Protein AF-A0A2N2I4M2-F1 (afdb_monomer)

Structure (mmCIF, N/CA/C/O backbone):
data_AF-A0A2N2I4M2-F1
#
_entry.id   AF-A0A2N2I4M2-F1
#
loop_
_atom_site.group_PDB
_atom_site.id
_atom_site.type_symbol
_atom_site.label_atom_id
_atom_site.label_alt_id
_atom_site.label_comp_id
_atom_site.label_asym_id
_atom_site.label_entity_id
_atom_site.label_seq_id
_atom_site.pdbx_PDB_ins_code
_atom_site.Cartn_x
_atom_site.Cartn_y
_atom_site.Cartn_z
_atom_site.occupancy
_atom_site.B_iso_or_equiv
_atom_site.auth_seq_id
_atom_site.auth_comp_id
_atom_site.auth_asym_id
_atom_site.auth_atom_id
_atom_site.pdbx_PDB_model_num
ATOM 1 N N . MET A 1 1 ? -6.307 19.479 -21.549 1.00 38.22 1 MET A N 1
ATOM 2 C CA . MET A 1 1 ? -6.436 18.020 -21.742 1.00 38.22 1 MET A CA 1
ATOM 3 C C . MET A 1 1 ? -5.361 17.370 -20.883 1.00 38.22 1 MET A C 1
ATOM 5 O O . MET A 1 1 ? -4.186 17.571 -21.154 1.00 38.22 1 MET A O 1
ATOM 9 N N . THR A 1 2 ? -5.729 16.747 -19.765 1.00 44.19 2 THR A N 1
ATOM 10 C CA . THR A 1 2 ? -4.776 16.108 -18.845 1.00 44.19 2 THR A CA 1
ATOM 11 C C . THR A 1 2 ? -4.281 14.817 -19.489 1.00 44.19 2 THR A C 1
ATOM 13 O O . THR A 1 2 ? -5.087 13.945 -19.798 1.00 44.19 2 THR A O 1
ATOM 16 N N . ILE A 1 3 ? -2.975 14.713 -19.743 1.00 53.09 3 ILE A N 1
ATOM 17 C CA . ILE A 1 3 ? -2.363 13.472 -20.240 1.00 53.09 3 ILE A CA 1
ATOM 18 C C . ILE A 1 3 ? -2.595 12.383 -19.176 1.00 53.09 3 ILE A C 1
ATOM 20 O O . ILE A 1 3 ? -2.303 12.644 -18.003 1.00 53.09 3 ILE A O 1
ATOM 24 N N . PRO A 1 4 ? -3.148 11.211 -19.542 1.00 72.44 4 PRO A N 1
ATOM 25 C CA . PRO A 1 4 ? -3.414 10.141 -18.590 1.00 72.44 4 PRO A CA 1
ATOM 26 C C . PRO A 1 4 ? -2.104 9.611 -18.000 1.00 72.44 4 PRO A C 1
ATOM 28 O O . PRO A 1 4 ? -1.091 9.521 -18.691 1.00 72.44 4 PRO A O 1
ATOM 31 N N . ILE A 1 5 ? -2.133 9.269 -16.713 1.00 82.69 5 ILE A N 1
ATOM 32 C CA . ILE A 1 5 ? -0.988 8.660 -16.034 1.00 82.69 5 ILE A CA 1
ATOM 33 C C . ILE A 1 5 ? -0.814 7.233 -16.554 1.00 82.69 5 ILE A C 1
ATOM 35 O O . ILE A 1 5 ? -1.786 6.482 -16.642 1.00 82.69 5 ILE A O 1
ATOM 39 N N . VAL A 1 6 ? 0.422 6.859 -16.871 1.00 86.44 6 VAL A N 1
ATOM 40 C CA . VAL A 1 6 ? 0.792 5.527 -17.349 1.00 86.44 6 VAL A CA 1
ATOM 41 C C . VAL A 1 6 ? 1.401 4.730 -16.199 1.00 86.44 6 VAL A C 1
ATOM 43 O O . VAL A 1 6 ? 2.396 5.137 -15.600 1.00 86.44 6 VAL A O 1
ATOM 46 N N . TYR A 1 7 ? 0.817 3.579 -15.883 1.00 90.50 7 TYR A N 1
ATOM 47 C CA . TYR A 1 7 ? 1.389 2.667 -14.895 1.00 90.50 7 TYR A CA 1
ATOM 48 C C . TYR A 1 7 ? 2.637 1.997 -15.468 1.00 90.50 7 TYR A C 1
ATOM 50 O O . TYR A 1 7 ? 2.630 1.554 -16.618 1.00 90.50 7 TYR A O 1
ATOM 58 N N . VAL A 1 8 ? 3.708 1.933 -14.679 1.00 92.31 8 VAL A N 1
ATOM 59 C CA . VAL A 1 8 ? 4.956 1.296 -15.109 1.00 92.31 8 VAL A CA 1
ATOM 60 C C . VAL A 1 8 ? 4.750 -0.222 -15.145 1.00 92.31 8 VAL A C 1
ATOM 62 O O . VAL A 1 8 ? 4.419 -0.809 -14.114 1.00 92.31 8 VAL A O 1
ATOM 65 N N . PRO A 1 9 ? 4.918 -0.885 -16.302 1.00 92.31 9 PRO A N 1
ATOM 66 C CA . PRO A 1 9 ? 4.720 -2.323 -16.397 1.00 92.31 9 PRO A CA 1
ATOM 67 C C . PRO A 1 9 ? 5.955 -3.069 -15.869 1.00 92.31 9 PRO A C 1
ATOM 69 O O . PRO A 1 9 ? 7.089 -2.646 -16.099 1.00 92.31 9 PRO A O 1
ATOM 72 N N . ALA A 1 10 ? 5.746 -4.221 -15.222 1.00 94.25 10 ALA A N 1
ATOM 73 C CA . ALA A 1 10 ? 6.823 -5.085 -14.724 1.00 94.25 10 ALA A CA 1
ATOM 74 C C . ALA A 1 10 ? 7.970 -5.335 -15.733 1.00 94.25 10 ALA A C 1
ATOM 76 O O . ALA A 1 10 ? 9.118 -5.123 -15.348 1.00 94.25 10 ALA A O 1
ATOM 77 N N . PRO A 1 11 ? 7.728 -5.687 -17.016 1.00 94.25 11 PRO A N 1
ATOM 78 C CA . PRO A 1 11 ? 8.807 -5.983 -17.965 1.00 94.25 11 PRO A CA 1
ATOM 79 C C . PRO A 1 11 ? 9.632 -4.757 -18.379 1.00 94.25 11 PRO A C 1
ATOM 81 O O . PRO A 1 11 ? 10.741 -4.921 -18.878 1.00 94.25 11 PRO A O 1
ATOM 84 N N . ALA A 1 12 ? 9.136 -3.530 -18.165 1.00 94.25 12 ALA A N 1
ATOM 85 C CA . ALA A 1 12 ? 9.942 -2.329 -18.397 1.00 94.25 12 ALA A CA 1
ATOM 86 C C . ALA A 1 12 ? 11.048 -2.168 -17.343 1.00 94.25 12 ALA A C 1
ATOM 88 O O . ALA A 1 12 ? 12.064 -1.535 -17.619 1.00 94.25 12 ALA A O 1
ATOM 89 N N . VAL A 1 13 ? 10.862 -2.745 -16.152 1.00 96.56 13 VAL A N 1
ATOM 90 C CA . VAL A 1 13 ? 11.804 -2.640 -15.029 1.00 96.56 13 VAL A CA 1
ATOM 91 C C . VAL A 1 13 ? 12.569 -3.943 -14.818 1.00 96.56 13 VAL A C 1
ATOM 93 O O . VAL A 1 13 ? 13.780 -3.910 -14.619 1.00 96.56 13 VAL A O 1
ATOM 96 N N . PHE A 1 14 ? 11.892 -5.083 -14.940 1.00 96.56 14 PHE A N 1
ATOM 97 C CA . PHE A 1 14 ? 12.420 -6.429 -14.726 1.00 96.56 14 PHE A CA 1
ATOM 98 C C . PHE A 1 14 ? 12.176 -7.297 -15.978 1.00 96.56 14 PHE A C 1
ATOM 100 O O . PHE A 1 14 ? 11.222 -8.080 -16.015 1.00 96.56 14 PHE A O 1
ATOM 107 N N . PRO A 1 15 ? 12.984 -7.140 -17.042 1.00 94.25 15 PRO A N 1
ATOM 108 C CA . PRO A 1 15 ? 12.823 -7.872 -18.298 1.00 94.25 15 PRO A CA 1
ATOM 109 C C . PRO A 1 15 ? 13.005 -9.388 -18.144 1.00 94.25 15 PRO A C 1
ATOM 111 O O . PRO A 1 15 ? 12.552 -10.147 -18.993 1.00 94.25 15 PRO A O 1
ATOM 114 N N . GLU A 1 16 ? 13.651 -9.838 -17.069 1.00 93.56 16 GLU A N 1
ATOM 115 C CA . GLU A 1 16 ? 13.810 -11.250 -16.732 1.00 93.56 16 GLU A CA 1
ATOM 116 C C . GLU A 1 16 ? 12.534 -11.903 -16.174 1.00 93.56 16 GLU A C 1
ATOM 118 O O . GLU A 1 16 ? 12.455 -13.130 -16.102 1.00 93.56 16 GLU A O 1
ATOM 123 N N . LEU A 1 17 ? 11.529 -11.114 -15.769 1.00 91.75 17 LEU A N 1
ATOM 124 C CA . LEU A 1 17 ? 10.286 -11.659 -15.234 1.00 91.75 17 LEU A CA 1
ATOM 125 C C . LEU A 1 17 ? 9.415 -12.244 -16.341 1.00 91.75 17 LEU A C 1
ATOM 127 O O . LEU A 1 17 ? 8.955 -11.542 -17.247 1.00 91.75 17 LEU A O 1
ATOM 131 N N . THR A 1 18 ? 9.077 -13.521 -16.176 1.00 90.25 18 THR A N 1
ATOM 132 C CA . THR A 1 18 ? 8.007 -14.148 -16.953 1.00 90.25 18 THR A CA 1
ATOM 133 C C . THR A 1 18 ? 6.680 -13.473 -16.607 1.00 90.25 18 THR A C 1
ATOM 135 O O . THR A 1 18 ? 6.310 -13.355 -15.439 1.00 90.25 18 THR A O 1
ATOM 138 N N . GLN A 1 19 ? 5.979 -12.985 -17.629 1.00 84.31 19 GLN A N 1
ATOM 139 C CA . GLN A 1 19 ? 4.666 -12.369 -17.464 1.00 84.31 19 GLN A CA 1
ATOM 140 C C . GLN A 1 19 ? 3.591 -13.443 -17.309 1.00 84.31 19 GLN A C 1
ATOM 142 O O . GLN A 1 19 ? 3.653 -14.488 -17.953 1.00 84.31 19 GLN A O 1
ATOM 147 N N . GLY A 1 20 ? 2.576 -13.153 -16.499 1.00 88.12 20 GLY A N 1
ATOM 148 C CA . GLY A 1 20 ? 1.411 -14.015 -16.343 1.00 88.12 20 GLY A CA 1
ATOM 149 C C . GLY A 1 20 ? 0.991 -14.200 -14.893 1.00 88.12 20 GLY A C 1
ATOM 150 O O . GLY A 1 20 ? 1.751 -13.951 -13.954 1.00 88.12 20 GLY A O 1
ATOM 151 N N . PHE A 1 21 ? -0.251 -14.650 -14.729 1.00 91.75 21 PHE A N 1
ATOM 152 C CA . PHE A 1 21 ? -0.864 -14.844 -13.421 1.00 91.75 21 PHE A CA 1
ATOM 153 C C . PHE A 1 21 ? -0.167 -15.945 -12.606 1.00 91.75 21 PHE A C 1
ATOM 155 O O . PHE A 1 21 ? 0.083 -15.751 -11.421 1.00 91.75 21 PHE A O 1
ATOM 162 N N . ASP A 1 22 ? 0.254 -17.042 -13.240 1.00 94.44 22 ASP A N 1
ATOM 163 C CA . ASP A 1 22 ? 0.964 -18.127 -12.547 1.00 94.44 22 ASP A CA 1
ATOM 164 C C . ASP A 1 22 ? 2.319 -17.672 -11.993 1.00 94.44 22 ASP A C 1
ATOM 166 O O . ASP A 1 22 ? 2.655 -17.957 -10.842 1.00 94.44 22 ASP A O 1
ATOM 170 N N . SER A 1 23 ? 3.079 -16.905 -12.781 1.00 94.44 23 SER A N 1
ATOM 171 C CA . SER A 1 23 ? 4.343 -16.311 -12.339 1.00 94.44 23 SER A CA 1
ATOM 172 C C . SER A 1 23 ? 4.126 -15.319 -11.196 1.00 94.44 23 SER A C 1
ATOM 174 O O . SER A 1 23 ? 4.888 -15.329 -10.231 1.00 94.44 23 SER A O 1
ATOM 176 N N . PHE A 1 24 ? 3.053 -14.521 -11.252 1.00 96.06 24 PHE A N 1
ATOM 177 C CA . PHE A 1 24 ? 2.657 -13.644 -10.151 1.00 96.06 24 PHE A CA 1
ATOM 178 C C . PHE A 1 24 ? 2.338 -14.443 -8.880 1.00 96.06 24 PHE A C 1
ATOM 180 O O . PHE A 1 24 ? 2.903 -14.159 -7.826 1.00 96.06 24 PHE A O 1
ATOM 187 N N . CYS A 1 25 ? 1.503 -15.481 -8.964 1.00 96.56 25 CYS A N 1
ATOM 188 C CA . CYS A 1 25 ? 1.173 -16.327 -7.817 1.00 96.56 25 CYS A CA 1
ATOM 189 C C . CYS A 1 25 ? 2.406 -17.024 -7.234 1.00 96.56 25 CYS A C 1
ATOM 191 O O . CYS A 1 25 ? 2.541 -17.102 -6.014 1.00 96.56 25 CYS A O 1
ATOM 193 N N . SER A 1 26 ? 3.308 -17.525 -8.081 1.00 96.25 26 SER A N 1
ATOM 194 C CA . SER A 1 26 ? 4.566 -18.131 -7.633 1.00 96.25 26 SER A CA 1
ATOM 195 C C . SER A 1 26 ? 5.436 -17.128 -6.879 1.00 96.25 26 SER A C 1
ATOM 197 O O . SER A 1 26 ? 6.020 -17.477 -5.856 1.00 96.25 26 SER A O 1
ATOM 199 N N . LEU A 1 27 ? 5.511 -15.887 -7.361 1.00 96.06 27 LEU A N 1
ATOM 200 C CA . LEU A 1 27 ? 6.267 -14.831 -6.701 1.00 96.06 27 LEU A CA 1
ATOM 201 C C . LEU A 1 27 ? 5.639 -14.452 -5.354 1.00 96.06 27 LEU A C 1
ATOM 203 O O . LEU A 1 27 ? 6.356 -14.377 -4.362 1.00 96.06 27 LEU A O 1
ATOM 207 N N . VAL A 1 28 ? 4.313 -14.293 -5.289 1.00 96.38 28 VAL A N 1
ATOM 208 C CA . VAL A 1 28 ? 3.596 -13.983 -4.039 1.00 96.38 28 VAL A CA 1
ATOM 209 C C . VAL A 1 28 ? 3.811 -15.067 -2.981 1.00 96.38 28 VAL A C 1
ATOM 211 O O . VAL A 1 28 ? 4.080 -14.732 -1.835 1.00 96.38 28 VAL A O 1
ATOM 214 N N . ARG A 1 29 ? 3.767 -16.352 -3.357 1.00 95.75 29 ARG A N 1
ATOM 215 C CA . ARG A 1 29 ? 4.048 -17.470 -2.435 1.00 95.75 29 ARG A CA 1
ATOM 216 C C . ARG A 1 29 ? 5.474 -17.471 -1.883 1.00 95.75 29 ARG A C 1
ATOM 218 O O . ARG A 1 29 ? 5.718 -18.066 -0.846 1.00 95.75 29 ARG A O 1
ATOM 225 N N . SER A 1 30 ? 6.417 -16.841 -2.584 1.00 93.06 30 SER A N 1
ATOM 226 C CA . SER A 1 30 ? 7.818 -16.753 -2.150 1.00 93.06 30 SER A CA 1
ATOM 227 C C . SER A 1 30 ? 8.097 -15.608 -1.171 1.00 93.06 30 SER A C 1
ATOM 229 O O . SER A 1 30 ? 9.245 -15.427 -0.760 1.00 93.06 30 SER A O 1
ATOM 231 N N . LEU A 1 31 ? 7.083 -14.799 -0.858 1.00 93.12 31 LEU A N 1
ATOM 232 C CA . LEU A 1 31 ? 7.180 -13.657 0.041 1.00 93.12 31 LEU A CA 1
ATOM 233 C C . LEU A 1 31 ? 6.558 -13.997 1.399 1.00 93.12 31 LEU A C 1
ATOM 235 O O . LEU A 1 31 ? 5.566 -14.719 1.462 1.00 93.12 31 LEU A O 1
ATOM 239 N N . SER A 1 32 ? 7.100 -13.402 2.463 1.00 92.94 32 SER A N 1
ATOM 240 C CA . SER A 1 32 ? 6.456 -13.372 3.779 1.00 92.94 32 SER A CA 1
ATOM 241 C C . SER A 1 32 ? 5.134 -12.614 3.685 1.00 92.94 32 SER A C 1
ATOM 243 O O . SER A 1 32 ? 5.093 -11.482 3.183 1.00 92.94 32 SER A O 1
ATOM 245 N N . ARG A 1 33 ? 4.044 -13.218 4.171 1.00 92.62 33 ARG A N 1
ATOM 246 C CA . ARG A 1 33 ? 2.744 -12.542 4.223 1.00 92.62 33 ARG A CA 1
ATOM 247 C C . ARG A 1 33 ? 2.853 -11.287 5.083 1.00 92.62 33 ARG A C 1
ATOM 249 O O . ARG A 1 33 ? 2.527 -10.210 4.582 1.00 92.62 33 ARG A O 1
ATOM 256 N N . THR A 1 34 ? 3.355 -11.404 6.310 1.00 90.31 34 THR A N 1
ATOM 257 C CA . THR A 1 34 ? 3.549 -10.277 7.232 1.00 90.31 34 THR A CA 1
ATOM 258 C C . THR A 1 34 ? 4.246 -9.097 6.550 1.00 90.31 34 THR A C 1
ATOM 260 O O . THR A 1 34 ? 3.664 -8.012 6.455 1.00 90.31 34 THR A O 1
ATOM 263 N N . ASP A 1 35 ? 5.442 -9.303 5.991 1.00 90.25 35 ASP A N 1
ATOM 264 C CA . ASP A 1 35 ? 6.236 -8.211 5.409 1.00 90.25 35 ASP A CA 1
ATOM 265 C C . ASP A 1 35 ? 5.511 -7.526 4.241 1.00 90.25 35 ASP A C 1
ATOM 267 O O . ASP A 1 35 ? 5.474 -6.292 4.154 1.00 90.25 35 ASP A O 1
ATOM 271 N N . VAL A 1 36 ? 4.857 -8.308 3.374 1.00 93.56 36 VAL A N 1
ATOM 272 C CA . VAL A 1 36 ? 4.105 -7.764 2.236 1.00 93.56 36 VAL A CA 1
ATOM 273 C C . VAL A 1 36 ? 2.912 -6.936 2.690 1.00 93.56 36 VAL A C 1
ATOM 275 O O . VAL A 1 36 ? 2.696 -5.847 2.145 1.00 93.56 36 VAL A O 1
ATOM 278 N N . LEU A 1 37 ? 2.146 -7.406 3.679 1.00 92.31 37 LEU A N 1
ATOM 279 C CA . LEU A 1 37 ? 1.007 -6.651 4.203 1.00 92.31 37 LEU A CA 1
ATOM 280 C C . LEU A 1 37 ? 1.474 -5.334 4.834 1.00 92.31 37 LEU A C 1
ATOM 282 O O . LEU A 1 37 ? 0.878 -4.287 4.567 1.00 92.31 37 LEU A O 1
ATOM 286 N N . PHE A 1 38 ? 2.582 -5.356 5.583 1.00 89.75 38 PHE A N 1
ATOM 287 C CA . PHE A 1 38 ? 3.174 -4.154 6.171 1.00 89.75 38 PHE A CA 1
ATOM 288 C C . PHE A 1 38 ? 3.651 -3.150 5.118 1.00 89.75 38 PHE A C 1
ATOM 290 O O . PHE A 1 38 ? 3.349 -1.958 5.232 1.00 89.75 38 PHE A O 1
ATOM 297 N N . TRP A 1 39 ? 4.359 -3.590 4.073 1.00 92.25 39 TRP A N 1
ATOM 298 C CA . TRP A 1 39 ? 4.768 -2.696 2.985 1.00 92.25 39 TRP A CA 1
ATOM 299 C C . TRP A 1 39 ? 3.573 -2.131 2.223 1.00 92.25 39 TRP A C 1
ATOM 301 O O . TRP A 1 39 ? 3.521 -0.920 1.990 1.00 92.25 39 TRP A O 1
ATOM 311 N N . CYS A 1 40 ? 2.591 -2.970 1.881 1.00 93.94 40 CYS A N 1
ATOM 312 C CA . CYS A 1 40 ? 1.378 -2.525 1.199 1.00 93.94 40 CYS A CA 1
ATOM 313 C C . CYS A 1 40 ? 0.645 -1.460 2.016 1.00 93.94 40 CYS A C 1
ATOM 315 O O . CYS A 1 40 ? 0.327 -0.396 1.483 1.00 93.94 40 CYS A O 1
ATOM 317 N N . ALA A 1 41 ? 0.432 -1.707 3.312 1.00 89.81 41 ALA A N 1
ATOM 318 C CA . ALA A 1 41 ? -0.216 -0.761 4.212 1.00 89.81 41 ALA A CA 1
ATOM 319 C C . ALA A 1 41 ? 0.568 0.555 4.311 1.00 89.81 41 ALA A C 1
ATOM 321 O O . ALA A 1 41 ? -0.005 1.628 4.127 1.00 89.81 41 ALA A O 1
ATOM 322 N N . ARG A 1 42 ? 1.888 0.486 4.517 1.00 89.06 42 ARG A N 1
ATOM 323 C CA . ARG A 1 42 ? 2.760 1.660 4.668 1.00 89.06 42 ARG A CA 1
ATOM 324 C C . ARG A 1 42 ? 2.769 2.549 3.428 1.00 89.06 42 ARG A C 1
ATOM 326 O O . ARG A 1 42 ? 2.573 3.758 3.534 1.00 89.06 42 ARG A O 1
ATOM 333 N N . ILE A 1 43 ? 2.957 1.965 2.245 1.00 91.19 43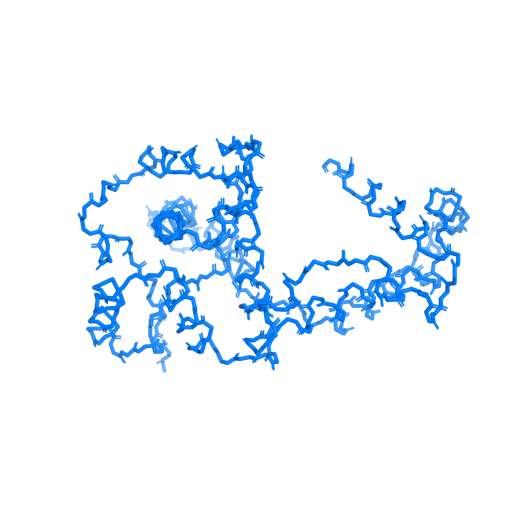 ILE A N 1
ATOM 334 C CA . ILE A 1 43 ? 2.939 2.732 0.992 1.00 91.19 43 ILE A CA 1
ATOM 335 C C . ILE A 1 43 ? 1.530 3.286 0.748 1.00 91.19 43 ILE A C 1
ATOM 337 O O . ILE A 1 43 ? 1.379 4.436 0.338 1.00 91.19 43 ILE A O 1
ATOM 341 N N . ASN A 1 44 ? 0.484 2.507 1.043 1.00 89.94 44 ASN A N 1
ATOM 342 C CA . ASN A 1 44 ? -0.895 2.956 0.890 1.00 89.94 44 ASN A CA 1
ATOM 343 C C . ASN A 1 44 ? -1.234 4.137 1.814 1.00 89.94 44 ASN A C 1
ATOM 345 O O . ASN A 1 44 ? -1.942 5.042 1.374 1.00 89.94 44 ASN A O 1
ATOM 349 N N . LEU A 1 45 ? -0.708 4.181 3.043 1.00 86.50 45 LEU A N 1
ATOM 350 C CA . LEU A 1 45 ? -0.844 5.333 3.942 1.00 86.50 45 LEU A CA 1
ATOM 351 C C . LEU A 1 45 ? -0.206 6.587 3.335 1.00 86.50 45 LEU A C 1
ATOM 353 O O . LEU A 1 45 ? -0.875 7.614 3.232 1.00 86.50 45 LEU A O 1
ATOM 357 N N . LEU A 1 46 ? 1.029 6.484 2.831 1.00 88.31 46 LEU A N 1
ATOM 358 C CA . LEU A 1 46 ? 1.713 7.601 2.168 1.00 88.31 46 LEU A CA 1
ATOM 359 C C . LEU A 1 46 ? 0.956 8.100 0.927 1.00 88.31 46 LEU A C 1
ATOM 361 O O . LEU A 1 46 ? 0.799 9.303 0.742 1.00 88.31 46 LEU A O 1
ATOM 365 N N . LEU A 1 47 ? 0.444 7.191 0.091 1.00 87.19 47 LEU A N 1
ATOM 366 C CA . LEU A 1 47 ? -0.339 7.542 -1.103 1.00 87.19 47 LEU A CA 1
ATOM 367 C C . LEU A 1 47 ? -1.717 8.133 -0.767 1.00 87.19 47 LEU A C 1
ATOM 369 O O . LEU A 1 47 ? -2.290 8.884 -1.563 1.00 87.19 47 LEU A O 1
ATOM 373 N N . SER A 1 48 ? -2.273 7.766 0.388 1.00 82.00 48 SER A N 1
ATOM 374 C CA . SER A 1 48 ? -3.594 8.214 0.830 1.00 82.00 48 SER A CA 1
ATOM 375 C C . SER A 1 48 ? -3.549 9.535 1.590 1.00 82.00 48 SER A C 1
ATOM 377 O O . SER A 1 48 ? -4.600 10.158 1.712 1.00 82.00 48 SER A O 1
ATOM 379 N N . ASN A 1 49 ? -2.380 9.956 2.085 1.00 78.88 49 ASN A N 1
ATOM 380 C CA . ASN A 1 49 ? -2.228 11.151 2.906 1.00 78.88 49 ASN A CA 1
ATOM 381 C C . ASN A 1 49 ? -2.127 12.420 2.035 1.00 78.88 49 ASN A C 1
ATOM 383 O O . ASN A 1 49 ? -1.081 12.662 1.428 1.00 78.88 49 ASN A O 1
ATOM 387 N N . PRO A 1 50 ? -3.172 13.271 1.984 1.00 70.00 50 PRO A N 1
ATOM 388 C CA . PRO A 1 50 ? -3.158 14.473 1.152 1.00 70.00 50 PRO A CA 1
ATOM 389 C C . PRO A 1 50 ? -2.198 15.557 1.668 1.00 70.00 50 PRO A C 1
ATOM 391 O O . PRO A 1 50 ? -1.913 16.503 0.939 1.00 70.00 50 PRO A O 1
ATOM 394 N N . ASN A 1 51 ? -1.710 15.431 2.908 1.00 70.31 51 ASN A N 1
ATOM 395 C CA . ASN A 1 51 ? -0.938 16.463 3.598 1.00 70.31 51 ASN A CA 1
ATOM 396 C C . ASN A 1 51 ? 0.558 16.128 3.730 1.00 70.31 51 ASN A C 1
ATOM 398 O O . ASN A 1 51 ? 1.323 16.985 4.160 1.00 70.31 51 ASN A O 1
ATOM 402 N N . ALA A 1 52 ? 0.985 14.901 3.404 1.00 67.56 52 ALA A N 1
ATOM 403 C CA . ALA A 1 52 ? 2.338 14.430 3.718 1.00 67.56 52 ALA A CA 1
ATOM 404 C C . ALA A 1 52 ? 3.391 14.730 2.648 1.00 67.56 52 ALA A C 1
ATOM 406 O O . ALA A 1 52 ? 4.545 14.975 2.987 1.00 67.56 52 ALA A O 1
ATOM 407 N N . ALA A 1 53 ? 3.038 14.609 1.369 1.00 78.94 53 ALA A N 1
ATOM 408 C CA . ALA A 1 53 ? 4.007 14.643 0.278 1.00 78.94 53 ALA A CA 1
ATOM 409 C C . ALA A 1 53 ? 3.309 14.756 -1.078 1.00 78.94 53 ALA A C 1
ATOM 411 O O . ALA A 1 53 ? 2.161 14.335 -1.240 1.00 78.94 53 ALA A O 1
ATOM 412 N N . THR A 1 54 ? 4.016 15.267 -2.091 1.00 86.44 54 THR A N 1
ATOM 413 C CA . THR A 1 54 ? 3.505 15.163 -3.460 1.00 86.44 54 THR A CA 1
ATOM 414 C C . THR A 1 54 ? 3.563 13.708 -3.923 1.00 86.44 54 THR A C 1
ATOM 416 O O . THR A 1 54 ? 4.395 12.920 -3.466 1.00 86.44 54 THR A O 1
ATOM 419 N N . ARG A 1 55 ? 2.719 13.336 -4.895 1.00 86.44 55 ARG A N 1
ATOM 420 C CA . ARG A 1 55 ? 2.763 11.991 -5.492 1.00 86.44 55 ARG A CA 1
ATOM 421 C C . ARG A 1 55 ? 4.178 11.628 -5.950 1.00 86.44 55 ARG A C 1
ATOM 423 O O . ARG A 1 55 ? 4.606 10.504 -5.727 1.00 86.44 55 ARG A O 1
ATOM 430 N N . ILE A 1 56 ? 4.889 12.567 -6.577 1.00 90.19 56 ILE A N 1
ATOM 431 C CA . ILE A 1 56 ? 6.247 12.350 -7.096 1.00 90.19 56 ILE A CA 1
ATOM 432 C C . ILE A 1 56 ? 7.211 11.995 -5.962 1.00 90.19 56 ILE A C 1
ATOM 434 O O . ILE A 1 56 ? 8.012 11.078 -6.124 1.00 90.19 56 ILE A O 1
ATOM 438 N N . ASP A 1 57 ? 7.108 12.660 -4.814 1.00 92.00 57 ASP A N 1
ATOM 439 C CA . ASP A 1 57 ? 7.984 12.393 -3.671 1.00 92.00 57 ASP A CA 1
ATOM 440 C C . ASP A 1 57 ? 7.738 10.996 -3.094 1.00 92.00 57 ASP A C 1
ATOM 442 O O . ASP A 1 57 ? 8.690 10.263 -2.832 1.00 92.00 57 ASP A O 1
ATOM 446 N N . VAL A 1 58 ? 6.472 10.571 -2.998 1.00 91.31 58 VAL A N 1
ATOM 447 C CA . VAL A 1 58 ? 6.127 9.205 -2.568 1.00 91.31 58 VAL A CA 1
ATOM 448 C C . VAL A 1 58 ? 6.653 8.159 -3.556 1.00 91.31 58 VAL A C 1
ATOM 450 O O . VAL A 1 58 ? 7.200 7.141 -3.134 1.00 91.31 58 VAL A O 1
ATOM 453 N N . GLN A 1 59 ? 6.542 8.406 -4.869 1.00 94.00 59 GLN A N 1
ATOM 454 C CA . GLN A 1 59 ? 7.105 7.499 -5.879 1.00 94.00 59 GLN A CA 1
ATOM 455 C C . GLN A 1 59 ? 8.631 7.406 -5.762 1.00 94.00 59 GLN A C 1
ATOM 457 O O . GLN A 1 59 ? 9.173 6.305 -5.801 1.00 94.00 59 GLN A O 1
ATOM 462 N N . ARG A 1 60 ? 9.328 8.536 -5.581 1.00 94.25 60 ARG A N 1
ATOM 463 C CA . ARG A 1 60 ? 10.788 8.570 -5.396 1.00 94.25 60 ARG A CA 1
ATOM 464 C C . ARG A 1 60 ? 11.226 7.829 -4.141 1.00 94.25 60 ARG A C 1
ATOM 466 O O . ARG A 1 60 ? 12.178 7.058 -4.205 1.00 94.25 60 ARG A O 1
ATOM 473 N N . TRP A 1 61 ? 10.519 8.028 -3.030 1.00 94.00 61 TRP A N 1
ATOM 474 C CA . TRP A 1 61 ? 10.774 7.288 -1.797 1.00 94.00 61 TRP A CA 1
ATOM 475 C C . TRP A 1 61 ? 10.610 5.781 -2.015 1.00 94.00 61 TRP A C 1
ATOM 477 O O . TRP A 1 61 ? 11.502 5.013 -1.667 1.00 94.00 61 TRP A O 1
ATOM 487 N N . GLY A 1 62 ? 9.523 5.356 -2.668 1.00 94.31 62 GLY A N 1
ATOM 488 C CA . GLY A 1 62 ? 9.301 3.947 -2.990 1.00 94.31 62 GLY A CA 1
ATOM 489 C C . GLY A 1 62 ? 10.395 3.371 -3.895 1.00 94.31 62 GLY A C 1
ATOM 490 O O . GLY A 1 62 ? 10.890 2.277 -3.638 1.00 94.31 62 GLY A O 1
ATOM 491 N N . LEU A 1 63 ? 10.819 4.114 -4.921 1.00 96.06 63 LEU A N 1
ATOM 492 C CA . LEU A 1 63 ? 11.927 3.711 -5.791 1.00 96.06 63 LEU A CA 1
ATOM 493 C C . LEU A 1 63 ? 13.216 3.493 -4.995 1.00 96.06 63 LEU A C 1
ATOM 495 O O . LEU A 1 63 ? 13.802 2.419 -5.069 1.00 96.06 63 LEU A O 1
ATOM 499 N N . ALA A 1 64 ? 13.605 4.468 -4.173 1.00 94.88 64 ALA A N 1
ATOM 500 C CA . ALA A 1 64 ? 14.805 4.378 -3.345 1.00 94.88 64 ALA A CA 1
ATOM 501 C C . ALA A 1 64 ? 14.738 3.251 -2.299 1.00 94.88 64 ALA A C 1
ATOM 503 O O . ALA A 1 64 ? 15.771 2.706 -1.917 1.00 94.88 64 ALA A O 1
ATOM 504 N N . LYS A 1 65 ? 13.536 2.909 -1.816 1.00 93.69 65 LYS A N 1
ATOM 505 C CA . LYS A 1 65 ? 13.343 1.878 -0.790 1.00 93.69 65 LYS A CA 1
ATOM 506 C C . LYS A 1 65 ? 13.358 0.461 -1.367 1.00 93.69 65 LYS A C 1
ATOM 508 O O . LYS A 1 65 ? 13.862 -0.435 -0.697 1.00 93.69 65 LYS A O 1
ATOM 513 N N . PHE A 1 66 ? 12.798 0.247 -2.562 1.00 96.31 66 PHE A N 1
ATOM 514 C CA . PHE A 1 66 ? 12.510 -1.103 -3.071 1.00 96.31 66 PHE A CA 1
ATOM 515 C C . PHE A 1 66 ? 13.281 -1.525 -4.324 1.00 96.31 66 PHE A C 1
ATOM 517 O O . PHE A 1 66 ? 13.272 -2.710 -4.653 1.00 96.31 66 PHE A O 1
ATOM 524 N N . PHE A 1 67 ? 13.926 -0.593 -5.023 1.00 97.31 67 PHE A N 1
ATOM 525 C CA . PHE A 1 67 ? 14.580 -0.865 -6.301 1.00 97.31 67 PHE A CA 1
ATOM 526 C C . PHE A 1 67 ? 16.085 -0.617 -6.212 1.00 97.31 67 PHE A C 1
ATOM 528 O O . PHE A 1 67 ? 16.550 0.304 -5.538 1.00 97.31 67 PHE A O 1
ATOM 535 N N . GLY A 1 68 ? 16.853 -1.437 -6.925 1.00 96.31 68 GLY A N 1
ATOM 536 C CA . GLY A 1 68 ? 18.276 -1.222 -7.148 1.00 96.31 68 GLY A CA 1
ATOM 537 C C . GLY A 1 68 ? 18.542 -0.125 -8.180 1.00 96.31 68 GLY A C 1
ATOM 538 O O . GLY A 1 68 ? 17.652 0.317 -8.908 1.00 96.31 68 GLY A O 1
ATOM 539 N N . TYR A 1 69 ? 19.806 0.290 -8.286 1.00 96.50 69 TYR A N 1
ATOM 540 C CA . TYR A 1 69 ? 20.228 1.369 -9.187 1.00 96.50 69 TYR A CA 1
ATOM 541 C C . TYR A 1 69 ? 19.786 1.149 -10.644 1.00 96.50 69 TYR A C 1
ATOM 543 O O . TYR A 1 69 ? 19.171 2.030 -11.245 1.00 96.50 69 TYR A O 1
ATOM 551 N N . ASP A 1 70 ? 20.031 -0.042 -11.195 1.00 97.19 70 ASP A N 1
ATOM 552 C CA . ASP A 1 70 ? 19.693 -0.359 -12.588 1.00 97.19 70 ASP A CA 1
ATOM 553 C C . ASP A 1 70 ? 18.183 -0.322 -12.851 1.00 97.19 70 ASP A C 1
ATOM 555 O O . ASP A 1 70 ? 17.731 0.070 -13.928 1.00 97.19 70 ASP A O 1
ATOM 559 N N . GLU A 1 71 ? 17.387 -0.714 -11.862 1.00 97.94 71 GLU A N 1
ATOM 560 C CA . GLU A 1 71 ? 15.931 -0.728 -11.955 1.00 97.94 71 GLU A CA 1
ATOM 561 C C . GLU A 1 71 ? 15.364 0.690 -11.885 1.00 97.94 71 GLU A C 1
ATOM 563 O O . GLU A 1 71 ? 14.494 1.041 -12.683 1.00 97.94 71 GLU A O 1
ATOM 568 N N . ILE A 1 72 ? 15.919 1.537 -11.012 1.00 97.81 72 ILE A N 1
ATOM 569 C CA . ILE A 1 72 ? 15.596 2.968 -10.961 1.00 97.81 72 ILE A CA 1
ATOM 570 C C . ILE A 1 72 ? 15.903 3.622 -12.315 1.00 97.81 72 ILE A C 1
ATOM 572 O O . ILE A 1 72 ? 15.047 4.312 -12.865 1.00 97.81 72 ILE A O 1
ATOM 576 N N . GLN A 1 73 ? 17.066 3.339 -12.911 1.00 98.06 73 GLN A N 1
ATOM 577 C CA . GLN A 1 73 ? 17.434 3.863 -14.233 1.00 98.06 73 GLN A CA 1
ATOM 578 C C . GLN A 1 73 ? 16.456 3.434 -15.341 1.00 98.06 73 GLN A C 1
ATOM 580 O O . GLN A 1 73 ? 16.135 4.217 -16.239 1.00 98.06 73 GLN A O 1
ATOM 585 N N . ARG A 1 74 ? 15.937 2.200 -15.287 1.00 98.19 74 ARG A N 1
ATOM 586 C CA . ARG A 1 74 ? 14.907 1.730 -16.230 1.00 98.19 74 ARG A CA 1
ATOM 587 C C . ARG A 1 74 ? 13.580 2.464 -16.042 1.00 98.19 74 ARG A C 1
ATOM 589 O O . ARG A 1 74 ? 12.967 2.856 -17.035 1.00 98.19 74 ARG A O 1
ATOM 596 N N . VAL A 1 75 ? 13.163 2.705 -14.798 1.00 97.12 75 VAL A N 1
ATOM 597 C CA . VAL A 1 75 ? 11.964 3.505 -14.497 1.00 97.12 75 VAL A CA 1
ATOM 598 C C . VAL A 1 75 ? 12.122 4.940 -15.001 1.00 97.12 75 VAL A C 1
ATOM 600 O O . VAL A 1 75 ? 11.203 5.471 -15.622 1.00 97.12 75 VAL A O 1
ATOM 603 N N . GLU A 1 76 ? 13.279 5.564 -14.781 1.00 96.38 76 GLU A N 1
ATOM 604 C CA . GLU A 1 76 ? 13.561 6.925 -15.249 1.00 96.38 76 GLU A CA 1
ATOM 605 C C . GLU A 1 76 ? 13.519 7.025 -16.774 1.00 96.38 76 GLU A C 1
ATOM 607 O O . GLU A 1 76 ? 12.891 7.940 -17.312 1.00 96.38 76 GLU A O 1
ATOM 612 N N . ARG A 1 77 ? 14.109 6.056 -17.483 1.00 97.31 77 ARG A N 1
ATOM 613 C CA . ARG A 1 77 ? 14.027 5.976 -18.947 1.00 97.31 77 ARG A CA 1
ATOM 614 C C . ARG A 1 77 ? 12.582 5.839 -19.422 1.00 97.31 77 ARG A C 1
ATOM 616 O O . ARG A 1 77 ? 12.146 6.606 -20.277 1.00 97.31 77 ARG A O 1
ATOM 623 N N . PHE A 1 78 ? 11.820 4.926 -18.819 1.00 95.75 78 PHE A N 1
ATOM 624 C CA . PHE A 1 78 ? 10.400 4.762 -19.129 1.00 95.75 78 PHE A CA 1
ATOM 625 C C . PHE A 1 78 ? 9.618 6.063 -18.884 1.00 95.75 78 PHE A C 1
ATOM 627 O O . PHE A 1 78 ? 8.775 6.445 -19.692 1.00 95.75 78 PHE A O 1
ATOM 634 N N . ALA A 1 79 ? 9.916 6.793 -17.806 1.00 94.38 79 ALA A N 1
ATOM 635 C CA . ALA A 1 79 ? 9.296 8.084 -17.520 1.00 94.38 79 ALA A CA 1
ATOM 636 C C . ALA A 1 79 ? 9.623 9.141 -18.585 1.00 94.38 79 ALA A C 1
ATOM 638 O O . ALA A 1 79 ? 8.725 9.855 -19.034 1.00 94.38 79 ALA A O 1
ATOM 639 N N . GLN A 1 80 ? 10.884 9.230 -19.019 1.00 95.00 80 GLN A N 1
ATOM 640 C CA . GLN A 1 80 ? 11.322 10.161 -20.065 1.00 95.00 80 GLN A CA 1
ATOM 641 C C . GLN A 1 80 ? 10.585 9.908 -21.386 1.00 95.00 80 GLN A C 1
ATOM 643 O O . GLN A 1 80 ? 10.045 10.842 -21.978 1.00 95.00 80 GLN A O 1
ATOM 648 N N . GLU A 1 81 ? 10.465 8.645 -21.796 1.00 94.06 81 GLU A N 1
ATOM 649 C CA . GLU A 1 81 ? 9.730 8.236 -23.003 1.00 94.06 81 GLU A CA 1
ATOM 650 C C . GLU A 1 81 ? 8.226 8.568 -22.941 1.00 94.06 81 GLU A C 1
ATOM 652 O O . GLU A 1 81 ? 7.565 8.687 -23.974 1.00 94.06 81 GLU A O 1
ATOM 657 N N . ARG A 1 82 ? 7.666 8.738 -21.735 1.00 91.56 82 ARG A N 1
ATOM 658 C CA . ARG A 1 82 ? 6.248 9.063 -21.494 1.00 91.56 82 ARG A CA 1
ATOM 659 C C . ARG A 1 82 ? 5.998 10.530 -21.136 1.00 91.56 82 ARG A C 1
ATOM 661 O O . ARG A 1 82 ? 4.870 10.886 -20.800 1.00 91.56 82 ARG A O 1
ATOM 668 N N . GLY A 1 83 ? 7.011 11.387 -21.260 1.00 89.88 83 GLY A N 1
ATOM 669 C CA . GLY A 1 83 ? 6.877 12.833 -21.073 1.00 89.88 83 GLY A CA 1
ATOM 670 C C . GLY A 1 83 ? 7.111 13.327 -19.644 1.00 89.88 83 GLY A C 1
ATOM 671 O O . GLY A 1 83 ? 6.731 14.455 -19.343 1.00 89.88 83 GLY A O 1
ATOM 672 N N . GLY A 1 84 ? 7.735 12.517 -18.784 1.00 91.19 84 GLY A N 1
ATOM 673 C CA . GLY A 1 84 ? 8.216 12.928 -17.465 1.00 91.19 84 GLY A CA 1
ATOM 674 C C . GLY A 1 84 ? 7.721 12.068 -16.301 1.00 91.19 84 GLY A C 1
ATOM 675 O O . GLY A 1 84 ? 6.796 11.264 -16.416 1.00 91.19 84 GLY A O 1
ATOM 676 N N . ALA A 1 85 ? 8.340 12.267 -15.134 1.00 88.69 85 ALA A N 1
ATOM 677 C CA . ALA A 1 85 ? 8.012 11.547 -13.900 1.00 88.69 85 ALA A CA 1
ATOM 678 C C . ALA A 1 85 ? 6.580 11.817 -13.398 1.00 88.69 85 ALA A C 1
ATOM 680 O O . ALA A 1 85 ? 5.985 10.982 -12.723 1.00 88.69 85 ALA A O 1
ATOM 681 N N . ASP A 1 86 ? 5.989 12.961 -13.747 1.00 87.69 86 ASP A N 1
ATOM 682 C CA . ASP A 1 86 ? 4.601 13.292 -13.425 1.00 87.69 86 ASP A CA 1
ATOM 683 C C . ASP A 1 86 ? 3.586 12.530 -14.297 1.00 87.69 86 ASP A C 1
ATOM 685 O O . ASP A 1 86 ? 2.391 12.543 -13.994 1.00 87.69 86 ASP A O 1
ATOM 689 N N . LYS A 1 87 ? 4.036 11.859 -15.365 1.00 87.75 87 LYS A N 1
ATOM 690 C CA . LYS A 1 87 ? 3.188 11.070 -16.271 1.00 87.75 87 LYS A CA 1
ATOM 691 C C . LYS A 1 87 ? 3.193 9.581 -15.980 1.00 87.75 87 LYS A C 1
ATOM 693 O O . LYS A 1 87 ? 2.392 8.866 -16.575 1.00 87.75 87 LYS A O 1
ATOM 698 N N . VAL A 1 88 ? 4.038 9.113 -15.065 1.00 90.31 88 VAL A N 1
ATOM 699 C CA . VAL A 1 88 ? 4.141 7.690 -14.730 1.00 90.31 88 VAL A CA 1
ATOM 700 C C . VAL A 1 88 ? 3.811 7.405 -13.271 1.00 90.31 88 VAL A C 1
ATOM 702 O O . VAL A 1 88 ? 3.881 8.285 -12.413 1.00 90.31 88 VAL A O 1
ATOM 705 N N . MET A 1 89 ? 3.421 6.164 -12.991 1.00 91.50 89 MET A N 1
ATOM 706 C CA . MET A 1 89 ? 3.105 5.694 -11.645 1.00 91.50 89 MET A CA 1
ATOM 707 C C . MET A 1 89 ? 3.642 4.277 -11.440 1.00 91.50 89 MET A C 1
ATOM 709 O O . MET A 1 89 ? 3.281 3.359 -12.173 1.00 91.50 89 MET A O 1
ATOM 713 N N . VAL A 1 90 ? 4.523 4.124 -10.452 1.00 94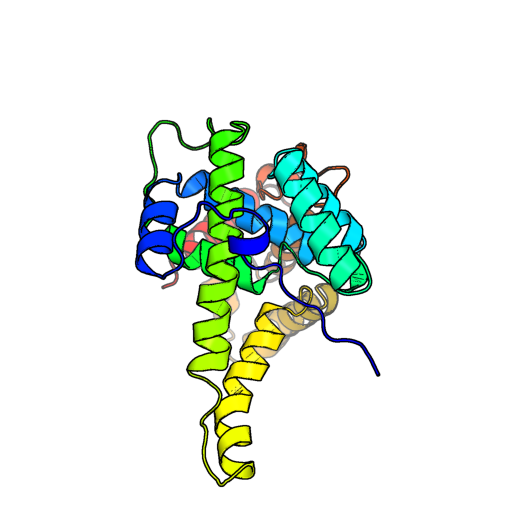.69 90 VAL A N 1
ATOM 714 C CA . VAL A 1 90 ? 5.168 2.859 -10.068 1.00 94.69 90 VAL A CA 1
ATOM 715 C C . VAL A 1 90 ? 4.324 2.159 -9.007 1.00 94.69 90 VAL A C 1
ATOM 7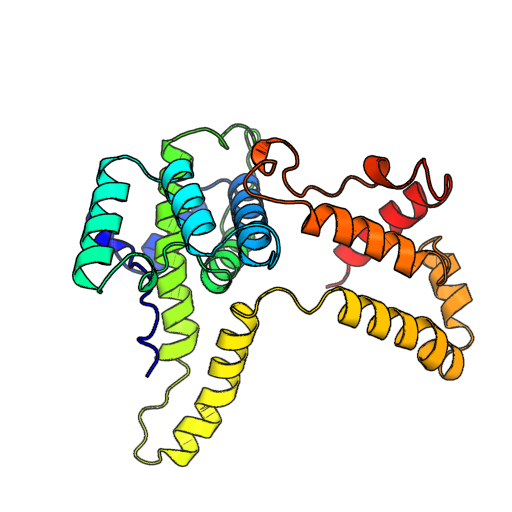17 O O . VAL A 1 90 ? 3.966 0.996 -9.172 1.00 94.69 90 VAL A O 1
ATOM 720 N N . PHE A 1 91 ? 3.964 2.904 -7.958 1.00 94.62 91 PHE A N 1
ATOM 721 C CA . PHE A 1 91 ? 3.096 2.470 -6.870 1.00 94.62 91 PHE A CA 1
ATOM 722 C C . PHE A 1 91 ? 1.751 3.185 -6.920 1.00 94.62 91 PHE A C 1
ATOM 724 O O . PHE A 1 91 ? 1.691 4.416 -6.949 1.00 94.62 91 PHE A O 1
ATOM 731 N N . SER A 1 92 ? 0.667 2.417 -6.859 1.00 91.44 92 SER A N 1
ATOM 732 C CA . SER A 1 92 ? -0.697 2.935 -6.733 1.00 91.44 92 SER A CA 1
ATOM 733 C C . SER A 1 92 ? -1.485 2.184 -5.667 1.00 91.44 92 SER A C 1
ATOM 735 O O . SER A 1 92 ? -1.199 1.025 -5.377 1.00 91.44 92 SER A O 1
ATOM 737 N N . ARG A 1 93 ? -2.513 2.825 -5.102 1.00 90.31 93 ARG A N 1
ATOM 738 C CA . ARG A 1 93 ? -3.362 2.213 -4.067 1.00 90.31 93 ARG A CA 1
ATOM 739 C C . ARG A 1 93 ? -4.029 0.934 -4.570 1.00 90.31 93 ARG A C 1
ATOM 741 O O . ARG A 1 93 ? -3.949 -0.099 -3.921 1.00 90.31 93 ARG A O 1
ATOM 748 N N . ALA A 1 94 ? -4.610 0.989 -5.765 1.00 87.69 94 ALA A N 1
ATOM 749 C CA . ALA A 1 94 ? -5.262 -0.146 -6.406 1.00 87.69 94 ALA A CA 1
ATOM 750 C C . ALA A 1 94 ? -4.351 -1.379 -6.548 1.00 87.69 94 ALA A C 1
ATOM 752 O O . ALA A 1 94 ? -4.730 -2.486 -6.176 1.00 87.69 94 ALA A O 1
ATOM 753 N N . GLN A 1 95 ? -3.132 -1.171 -7.040 1.00 92.38 95 GLN A N 1
ATOM 754 C CA . GLN A 1 95 ? -2.108 -2.207 -7.174 1.00 92.38 95 GLN A CA 1
ATOM 755 C C . GLN A 1 95 ? -1.701 -2.799 -5.818 1.00 92.38 95 GLN A C 1
ATOM 757 O O . GLN A 1 95 ? -1.578 -4.014 -5.694 1.00 92.38 95 GLN A O 1
ATOM 762 N N . LEU A 1 96 ? -1.500 -1.955 -4.802 1.00 95.00 96 LEU A N 1
ATOM 763 C CA . LEU A 1 96 ? -1.111 -2.405 -3.464 1.00 95.00 96 LEU A CA 1
ATOM 764 C C . LEU A 1 96 ? -2.230 -3.200 -2.791 1.00 95.00 96 LEU A C 1
ATOM 766 O O . LEU A 1 96 ? -1.954 -4.213 -2.164 1.00 95.00 96 LEU A O 1
ATOM 770 N N . LEU A 1 97 ? -3.489 -2.784 -2.954 1.00 91.62 97 LEU A N 1
ATOM 771 C CA . LEU A 1 97 ? -4.649 -3.534 -2.465 1.00 91.62 97 LEU A CA 1
ATOM 772 C C . LEU A 1 97 ? -4.810 -4.873 -3.194 1.00 91.62 97 LEU A C 1
ATOM 774 O O . LEU A 1 97 ? -5.211 -5.861 -2.580 1.00 91.62 97 LEU A O 1
ATOM 778 N N . GLU A 1 98 ? -4.475 -4.926 -4.485 1.00 92.88 98 GLU A N 1
ATOM 779 C CA . GLU A 1 98 ? -4.466 -6.182 -5.230 1.00 92.88 98 GLU A CA 1
ATOM 780 C C . GLU A 1 98 ? -3.404 -7.139 -4.698 1.00 92.88 98 GLU A C 1
ATOM 782 O O . GLU A 1 98 ? -3.713 -8.295 -4.409 1.00 92.88 98 GLU A O 1
ATOM 787 N N . LEU A 1 99 ? -2.176 -6.652 -4.507 1.00 96.62 99 LEU A N 1
ATOM 788 C CA . LEU A 1 99 ? -1.107 -7.445 -3.911 1.00 96.62 99 LEU A CA 1
ATOM 789 C C . LEU A 1 99 ? -1.487 -7.903 -2.498 1.00 96.62 99 LEU A C 1
ATOM 791 O O . LEU A 1 99 ? -1.386 -9.089 -2.211 1.00 96.62 99 LEU A O 1
ATOM 795 N N . PHE A 1 100 ? -2.014 -7.002 -1.663 1.00 95.12 100 PHE A N 1
ATOM 796 C CA . PHE A 1 100 ? -2.493 -7.309 -0.313 1.00 95.12 100 PHE A CA 1
ATOM 797 C C . PHE A 1 100 ? -3.482 -8.480 -0.331 1.00 95.12 100 PHE A C 1
ATOM 799 O O . PHE A 1 100 ? -3.298 -9.465 0.382 1.00 95.12 100 PHE A O 1
ATOM 806 N N . ARG A 1 101 ? -4.502 -8.413 -1.200 1.00 93.00 101 ARG A N 1
ATOM 807 C CA . ARG A 1 101 ? -5.508 -9.472 -1.349 1.00 93.00 101 ARG A CA 1
ATOM 808 C C . ARG A 1 101 ? -4.869 -10.818 -1.687 1.00 93.00 101 ARG A C 1
ATOM 810 O O . ARG A 1 101 ? -5.225 -11.826 -1.082 1.00 93.00 101 ARG A O 1
ATOM 817 N N . TRP A 1 102 ? -3.969 -10.852 -2.665 1.00 95.81 102 TRP A N 1
ATOM 818 C CA . TRP A 1 102 ? -3.337 -12.101 -3.090 1.00 95.81 102 TRP A CA 1
ATOM 819 C C . TRP A 1 102 ? -2.351 -12.641 -2.057 1.00 95.81 102 TRP A C 1
ATOM 821 O O . TRP A 1 102 ? -2.287 -13.853 -1.877 1.00 95.81 102 TRP A O 1
ATOM 831 N N . SER A 1 103 ? -1.652 -11.776 -1.327 1.00 96.12 103 SER A N 1
ATOM 832 C CA . SER A 1 103 ? -0.777 -12.178 -0.224 1.00 96.12 103 SER A CA 1
ATOM 833 C C . SER A 1 103 ? -1.550 -12.809 0.927 1.00 96.12 103 SER A C 1
ATOM 835 O O . SER A 1 103 ? -1.128 -13.848 1.421 1.00 96.12 103 SER A O 1
ATOM 837 N N . CYS A 1 104 ? -2.721 -12.278 1.297 1.00 93.69 104 CYS A N 1
ATOM 838 C CA . CYS A 1 104 ? -3.585 -12.933 2.287 1.00 93.69 104 CYS A CA 1
ATOM 839 C C . CYS A 1 104 ? -4.020 -14.344 1.859 1.00 93.69 104 CYS A C 1
ATOM 841 O O . CYS A 1 104 ? -4.225 -15.203 2.710 1.00 93.69 104 CYS A O 1
ATOM 843 N N . LEU A 1 105 ? -4.182 -14.581 0.553 1.00 93.25 105 LEU A N 1
ATOM 844 C CA . LEU A 1 105 ? -4.651 -15.862 0.019 1.00 93.25 105 LEU A CA 1
ATOM 845 C C . LEU A 1 105 ? -3.530 -16.879 -0.224 1.00 93.25 105 LEU A C 1
ATOM 847 O O . LEU A 1 105 ? -3.792 -18.077 -0.175 1.00 93.25 105 LEU A O 1
ATOM 851 N N . LEU A 1 106 ? -2.326 -16.419 -0.573 1.00 95.44 106 LEU A N 1
ATOM 852 C CA . LEU A 1 106 ? -1.274 -17.272 -1.135 1.00 95.44 106 LEU A CA 1
ATOM 853 C C . LEU A 1 106 ? 0.039 -17.251 -0.357 1.00 95.44 106 LEU A C 1
ATOM 855 O O . LEU A 1 106 ? 0.729 -18.263 -0.360 1.00 95.44 106 LEU A O 1
ATOM 859 N N . ALA A 1 107 ? 0.419 -16.117 0.231 1.00 93.69 107 ALA A N 1
ATOM 860 C CA . ALA A 1 107 ? 1.640 -16.043 1.026 1.00 93.69 107 ALA A CA 1
ATOM 861 C C . ALA A 1 107 ? 1.393 -16.694 2.389 1.00 93.69 107 ALA A C 1
ATOM 863 O O . ALA A 1 107 ? 0.263 -16.668 2.881 1.00 93.69 107 ALA A O 1
ATOM 864 N N . GLU A 1 108 ? 2.432 -17.250 2.998 1.00 91.00 108 GLU A N 1
ATOM 865 C CA . GLU A 1 108 ? 2.386 -17.850 4.333 1.00 91.00 108 GLU A CA 1
ATOM 866 C C . GLU A 1 108 ? 3.219 -17.016 5.311 1.00 91.00 108 GLU A C 1
ATOM 868 O O . GLU A 1 108 ? 4.112 -16.267 4.899 1.00 91.00 108 GLU A O 1
ATOM 873 N N . ASP A 1 109 ? 2.870 -17.112 6.592 1.00 85.12 109 ASP A N 1
ATOM 874 C CA . ASP A 1 109 ? 3.666 -16.533 7.671 1.00 85.12 109 ASP A CA 1
ATOM 875 C C . ASP A 1 109 ? 4.776 -17.527 8.043 1.00 85.12 109 ASP A C 1
ATOM 877 O O . ASP A 1 109 ? 4.527 -18.734 8.100 1.00 85.12 109 ASP A O 1
ATOM 881 N N . ASN A 1 110 ? 5.988 -17.031 8.285 1.00 81.81 110 ASN A N 1
ATOM 882 C CA . ASN A 1 110 ? 7.146 -17.837 8.679 1.00 81.81 110 ASN A CA 1
ATOM 883 C C . ASN A 1 110 ? 7.694 -17.378 10.036 1.00 81.81 110 ASN A C 1
ATOM 885 O O . ASN A 1 110 ? 7.461 -16.249 10.467 1.00 81.81 110 ASN A O 1
ATOM 889 N N . ASP A 1 111 ? 8.468 -18.240 10.700 1.00 81.25 111 ASP A N 1
ATOM 890 C CA . ASP A 1 111 ? 9.067 -17.944 12.012 1.00 81.25 111 ASP A CA 1
ATOM 891 C C . ASP A 1 111 ? 10.012 -16.723 11.989 1.00 81.25 111 ASP A C 1
ATOM 893 O O . ASP A 1 111 ? 10.275 -16.119 13.029 1.00 81.25 111 ASP A O 1
ATOM 897 N N . ASP A 1 112 ? 10.531 -16.356 10.814 1.00 78.44 112 ASP A N 1
ATOM 898 C CA . ASP A 1 112 ? 11.424 -15.220 10.577 1.00 78.44 112 ASP A CA 1
ATOM 899 C C . ASP A 1 112 ? 10.719 -13.984 9.981 1.00 78.44 112 ASP A C 1
ATOM 901 O O . ASP A 1 112 ? 11.384 -13.011 9.602 1.00 78.44 112 ASP A O 1
ATOM 905 N N . ASP A 1 113 ? 9.386 -13.973 9.934 1.00 77.75 113 ASP A N 1
ATOM 906 C CA . ASP A 1 113 ? 8.595 -12.817 9.509 1.00 77.75 113 ASP A CA 1
ATOM 907 C C . ASP A 1 113 ? 8.976 -11.542 10.285 1.00 77.75 113 ASP A C 1
ATOM 909 O O . ASP A 1 113 ? 9.256 -11.556 11.487 1.00 77.75 113 ASP A O 1
ATOM 913 N N . GLY A 1 114 ? 9.015 -10.399 9.595 1.00 75.06 114 GLY A N 1
ATOM 914 C CA . GLY A 1 114 ? 9.450 -9.128 10.178 1.00 75.06 114 GLY A CA 1
ATOM 915 C C . GLY A 1 114 ? 10.969 -8.955 10.257 1.00 75.06 114 GLY A C 1
ATOM 916 O O . GLY A 1 114 ? 11.440 -7.830 10.441 1.00 75.06 114 GLY A O 1
ATOM 917 N N . THR A 1 115 ? 11.763 -10.016 10.068 1.00 80.31 115 THR A N 1
ATOM 918 C CA . THR A 1 115 ? 13.235 -9.914 10.046 1.00 80.31 115 THR A CA 1
ATOM 919 C C . THR A 1 115 ? 13.787 -9.625 8.650 1.00 80.31 115 THR A C 1
ATOM 921 O O . THR A 1 115 ? 14.888 -9.085 8.514 1.00 80.31 115 THR A O 1
ATOM 924 N N . THR A 1 116 ? 13.013 -9.912 7.598 1.00 78.69 116 THR A N 1
ATOM 925 C CA . THR A 1 116 ? 13.459 -9.764 6.203 1.00 78.69 116 THR A CA 1
ATOM 926 C C . THR A 1 116 ? 13.151 -8.391 5.598 1.00 78.69 116 THR A C 1
ATOM 928 O O . THR A 1 116 ? 13.536 -8.095 4.466 1.00 78.69 116 THR A O 1
ATOM 931 N N . PHE A 1 117 ? 12.552 -7.497 6.391 1.00 79.56 117 PHE A N 1
ATOM 932 C CA . PHE A 1 117 ? 12.052 -6.187 5.969 1.00 79.56 117 PHE A CA 1
ATOM 933 C C . PHE A 1 117 ? 13.117 -5.252 5.361 1.00 79.56 117 PHE A C 1
ATOM 935 O O . PHE A 1 117 ? 12.813 -4.373 4.546 1.00 79.56 117 PHE A O 1
ATOM 942 N N . GLU A 1 118 ? 14.378 -5.402 5.766 1.00 84.00 118 GLU A N 1
ATOM 943 C CA . GLU A 1 118 ? 15.511 -4.622 5.248 1.00 84.00 118 GLU A CA 1
ATOM 944 C C . GLU A 1 118 ? 16.320 -5.369 4.174 1.00 84.00 118 GLU A C 1
ATOM 946 O O . GLU A 1 118 ? 17.210 -4.778 3.564 1.00 84.00 118 GLU A O 1
ATOM 951 N N . ASN A 1 119 ? 16.004 -6.639 3.892 1.00 90.12 119 ASN A N 1
ATOM 952 C CA . ASN A 1 119 ? 16.737 -7.441 2.918 1.00 90.12 119 ASN A CA 1
ATOM 953 C C . ASN A 1 119 ? 16.505 -6.904 1.486 1.00 90.12 119 ASN A C 1
ATOM 955 O O . ASN A 1 119 ? 15.359 -6.893 1.019 1.00 90.12 119 ASN A O 1
ATOM 959 N N . PRO A 1 120 ? 17.566 -6.497 0.758 1.00 92.12 120 PRO A N 1
ATOM 960 C CA . PRO A 1 120 ? 17.438 -5.953 -0.593 1.00 92.12 120 PRO A CA 1
ATOM 961 C C . PRO A 1 120 ? 16.754 -6.900 -1.585 1.00 92.12 120 PRO A C 1
ATOM 963 O O . PRO A 1 120 ? 15.939 -6.452 -2.387 1.00 92.12 120 PRO A O 1
ATOM 966 N N . GLU A 1 121 ? 17.021 -8.206 -1.510 1.00 92.75 121 GLU A N 1
ATOM 967 C CA . GLU A 1 121 ? 16.416 -9.189 -2.418 1.00 92.75 121 GLU A CA 1
ATOM 968 C C . GLU A 1 121 ? 14.920 -9.366 -2.147 1.00 92.75 121 GLU A C 1
ATOM 970 O O . GLU A 1 121 ? 14.125 -9.492 -3.078 1.00 92.75 121 GLU A O 1
ATOM 975 N N . VAL A 1 122 ? 14.503 -9.324 -0.879 1.00 92.94 122 VAL A N 1
ATOM 976 C CA . VAL A 1 122 ? 13.078 -9.426 -0.529 1.00 92.94 122 VAL A CA 1
ATOM 977 C C . VAL A 1 122 ? 12.334 -8.164 -0.962 1.0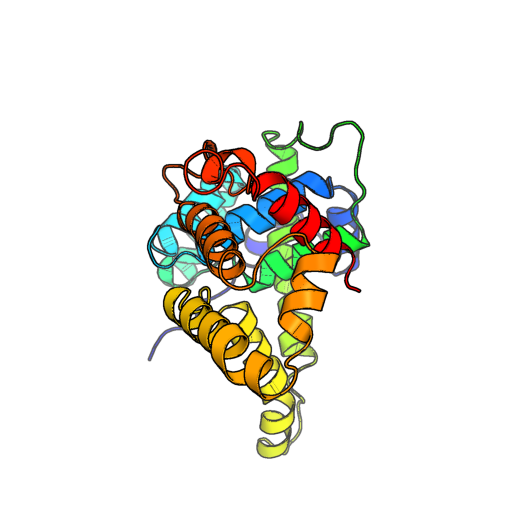0 92.94 122 VAL A C 1
ATOM 979 O O . VAL A 1 122 ? 11.272 -8.255 -1.576 1.00 92.94 122 VAL A O 1
ATOM 982 N N . ARG A 1 123 ? 12.928 -6.984 -0.754 1.00 94.75 123 ARG A N 1
ATOM 983 C CA . ARG A 1 123 ? 12.400 -5.701 -1.251 1.00 94.75 123 ARG A CA 1
ATOM 984 C C . ARG A 1 123 ? 12.248 -5.676 -2.764 1.00 94.75 123 ARG A C 1
ATOM 986 O O . ARG A 1 123 ? 11.217 -5.238 -3.275 1.00 94.75 123 ARG A O 1
ATOM 993 N N . ARG A 1 124 ? 13.250 -6.201 -3.465 1.00 96.19 124 ARG A N 1
ATOM 994 C CA . ARG A 1 124 ? 13.235 -6.358 -4.915 1.00 96.19 124 ARG A CA 1
ATOM 995 C C . ARG A 1 124 ? 12.098 -7.278 -5.357 1.00 96.19 124 ARG A C 1
ATOM 997 O O . ARG A 1 124 ? 11.321 -6.899 -6.228 1.00 96.19 124 A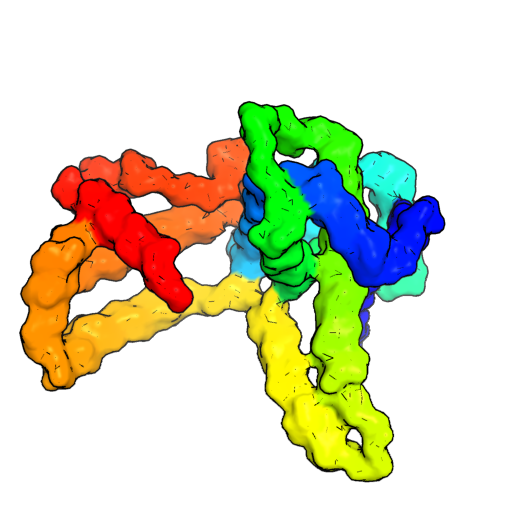RG A O 1
ATOM 1004 N N . ARG A 1 125 ? 11.923 -8.446 -4.727 1.00 95.75 125 ARG A N 1
ATOM 1005 C CA . ARG A 1 125 ? 10.794 -9.355 -5.017 1.00 95.75 125 ARG A CA 1
ATOM 1006 C C . ARG A 1 125 ? 9.436 -8.723 -4.716 1.00 95.75 125 ARG A C 1
ATOM 1008 O O . ARG A 1 125 ? 8.498 -8.908 -5.488 1.00 95.75 125 ARG A O 1
ATOM 1015 N N . PHE A 1 126 ? 9.328 -7.936 -3.646 1.00 96.81 126 PHE A N 1
ATOM 1016 C CA . PHE A 1 126 ? 8.129 -7.149 -3.370 1.00 96.81 126 PHE A CA 1
ATOM 1017 C C . PHE A 1 126 ? 7.844 -6.149 -4.500 1.00 96.81 126 PHE A C 1
ATOM 1019 O O . PHE A 1 126 ? 6.716 -6.089 -4.985 1.00 96.81 126 PHE A O 1
ATOM 1026 N N . ALA A 1 127 ? 8.853 -5.409 -4.976 1.00 97.25 127 ALA A N 1
ATOM 1027 C CA . ALA A 1 127 ? 8.701 -4.485 -6.101 1.00 97.25 127 ALA A CA 1
ATOM 1028 C C . ALA A 1 127 ? 8.230 -5.198 -7.377 1.00 97.25 127 ALA A C 1
ATOM 1030 O O . ALA A 1 127 ? 7.312 -4.728 -8.053 1.00 97.25 127 ALA A O 1
ATOM 1031 N N . GLN A 1 128 ? 8.815 -6.359 -7.679 1.00 97.62 128 GLN A N 1
ATOM 1032 C CA . GLN A 1 128 ? 8.398 -7.218 -8.787 1.00 97.62 128 GLN A CA 1
ATOM 1033 C C . GLN A 1 128 ? 6.921 -7.623 -8.649 1.00 97.62 128 GLN A C 1
ATOM 1035 O O . GLN A 1 128 ? 6.136 -7.424 -9.580 1.00 97.62 128 GLN A O 1
ATOM 1040 N N . ALA A 1 129 ? 6.520 -8.117 -7.473 1.00 97.38 129 ALA A N 1
ATOM 1041 C CA . ALA A 1 129 ? 5.150 -8.544 -7.198 1.00 97.38 129 ALA A CA 1
ATOM 1042 C C . ALA A 1 129 ? 4.161 -7.378 -7.287 1.00 97.38 129 ALA A C 1
ATOM 1044 O O . ALA A 1 129 ? 3.095 -7.524 -7.884 1.00 97.38 129 ALA A O 1
ATOM 1045 N N . ALA A 1 130 ? 4.528 -6.204 -6.769 1.00 96.88 130 ALA A N 1
ATOM 1046 C CA . ALA A 1 130 ? 3.724 -4.997 -6.877 1.00 96.88 130 ALA A CA 1
ATOM 1047 C C . ALA A 1 130 ? 3.515 -4.618 -8.348 1.00 96.88 130 ALA A C 1
ATOM 1049 O O . ALA A 1 130 ? 2.375 -4.446 -8.779 1.00 96.88 130 ALA A O 1
ATOM 1050 N N . LEU A 1 131 ? 4.571 -4.534 -9.165 1.00 95.88 131 LEU A N 1
ATOM 1051 C CA . LEU A 1 131 ? 4.424 -4.206 -10.590 1.00 95.88 131 LEU A CA 1
ATOM 1052 C C . LEU A 1 131 ? 3.568 -5.234 -11.347 1.00 95.88 131 LEU A C 1
ATOM 1054 O O . LEU A 1 131 ? 2.738 -4.838 -12.165 1.00 95.88 131 LEU A O 1
ATOM 1058 N N . MET A 1 132 ? 3.698 -6.529 -11.045 1.00 95.38 132 MET A N 1
ATOM 1059 C CA . MET A 1 132 ? 2.836 -7.568 -11.626 1.00 95.38 132 MET A CA 1
ATOM 1060 C C . MET A 1 132 ? 1.376 -7.440 -11.167 1.00 95.38 132 MET A C 1
ATOM 1062 O O . MET A 1 132 ? 0.466 -7.580 -11.986 1.00 95.38 132 MET A O 1
ATOM 1066 N N . ALA A 1 133 ? 1.135 -7.085 -9.901 1.00 94.44 133 ALA A N 1
ATOM 1067 C CA . ALA A 1 133 ? -0.207 -6.849 -9.368 1.00 94.44 133 ALA A CA 1
ATOM 1068 C C . ALA A 1 133 ? -0.934 -5.702 -10.091 1.00 94.44 133 ALA A C 1
ATOM 1070 O O . ALA A 1 133 ? -2.158 -5.721 -10.191 1.00 94.44 133 ALA A O 1
ATOM 1071 N N . SER A 1 134 ? -0.202 -4.734 -10.657 1.00 89.81 134 SER A N 1
ATOM 1072 C CA . SER A 1 134 ? -0.786 -3.681 -11.502 1.00 89.81 134 SER A CA 1
ATOM 1073 C C . SER A 1 134 ? -1.406 -4.259 -12.777 1.00 89.81 134 SER A C 1
ATOM 1075 O O . SER A 1 134 ? -2.509 -3.866 -13.160 1.00 89.81 134 SER A O 1
ATOM 1077 N N . GLY A 1 135 ? -0.730 -5.229 -13.403 1.00 86.25 135 GLY A N 1
ATOM 1078 C CA . GLY A 1 135 ? -1.250 -5.972 -14.554 1.00 86.25 135 GLY A CA 1
ATOM 1079 C C . GLY A 1 135 ? -2.479 -6.796 -14.178 1.00 86.25 135 GLY A C 1
ATOM 1080 O O . GLY A 1 135 ? -3.529 -6.627 -14.784 1.00 86.25 135 GLY A O 1
ATOM 1081 N N . VAL A 1 136 ? -2.391 -7.580 -13.097 1.00 88.38 136 VAL A N 1
ATOM 1082 C CA . VAL A 1 136 ? -3.512 -8.398 -12.590 1.00 88.38 136 VAL A CA 1
ATOM 1083 C C . VAL A 1 136 ? -4.740 -7.541 -12.259 1.00 88.38 136 VAL A C 1
ATOM 1085 O O . VAL A 1 136 ? -5.865 -7.876 -12.637 1.00 88.38 136 VAL A O 1
ATOM 1088 N N . TRP A 1 137 ? -4.538 -6.404 -11.586 1.00 86.56 137 TRP A N 1
ATOM 1089 C CA . TRP A 1 137 ? -5.608 -5.450 -11.308 1.00 86.56 137 TRP A CA 1
ATOM 1090 C C . TRP A 1 137 ? -6.187 -4.864 -12.600 1.00 86.56 137 TRP A C 1
ATOM 1092 O O . TRP A 1 137 ? -7.410 -4.818 -12.753 1.00 86.56 137 TRP A O 1
ATOM 1102 N N . SER A 1 138 ? -5.328 -4.452 -13.537 1.00 79.44 138 SER A N 1
ATOM 1103 C CA . SER A 1 138 ? -5.742 -3.865 -14.815 1.00 79.44 138 SER A CA 1
ATOM 1104 C C . SER A 1 138 ? -6.553 -4.846 -15.653 1.00 79.44 138 SER A C 1
ATOM 1106 O O . SER A 1 138 ? -7.596 -4.463 -16.174 1.00 79.44 138 SER A O 1
ATOM 1108 N N . ASP A 1 139 ? -6.153 -6.113 -15.730 1.00 81.50 139 ASP A N 1
ATOM 1109 C CA . ASP A 1 139 ? -6.897 -7.148 -16.451 1.00 81.50 139 ASP A CA 1
ATOM 1110 C C . ASP A 1 139 ? -8.274 -7.367 -15.814 1.00 81.50 139 ASP A C 1
ATOM 1112 O O . ASP A 1 139 ? -9.303 -7.377 -16.495 1.00 81.50 139 ASP A O 1
ATOM 1116 N N . ARG A 1 140 ? -8.336 -7.432 -14.479 1.00 77.19 140 ARG A N 1
ATOM 1117 C CA . ARG A 1 140 ? -9.612 -7.571 -13.768 1.00 77.19 140 ARG A CA 1
ATOM 1118 C C . ARG A 1 140 ? -10.548 -6.382 -14.001 1.00 77.19 140 ARG A C 1
ATOM 1120 O O . ARG A 1 140 ? -11.758 -6.578 -14.095 1.00 77.19 140 ARG A O 1
ATOM 1127 N N . VAL A 1 141 ? -10.012 -5.164 -14.046 1.00 69.38 141 VAL A N 1
ATOM 1128 C CA . VAL A 1 141 ? -10.794 -3.925 -14.170 1.00 69.38 141 VAL A CA 1
ATOM 1129 C C . VAL A 1 141 ? -11.166 -3.618 -15.623 1.00 69.38 141 VAL A C 1
ATOM 1131 O O . VAL A 1 141 ? -12.299 -3.232 -15.900 1.00 69.38 141 VAL A O 1
ATOM 1134 N N . TYR A 1 142 ? -10.240 -3.783 -16.562 1.00 66.31 142 TYR A N 1
ATOM 1135 C CA . TYR A 1 142 ? -10.410 -3.336 -17.943 1.00 66.31 142 TYR A CA 1
ATOM 1136 C C . TYR A 1 142 ? -10.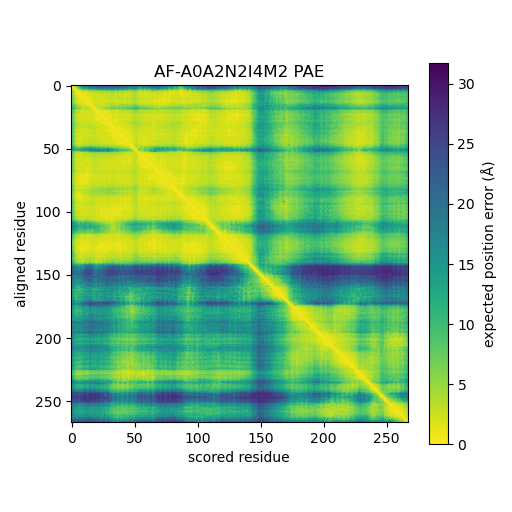722 -4.480 -18.911 1.00 66.31 142 TYR A C 1
ATOM 1138 O O . TYR A 1 142 ? -11.600 -4.301 -19.752 1.00 66.31 142 TYR A O 1
ATOM 1146 N N . ALA A 1 143 ? -10.093 -5.655 -18.780 1.00 62.59 143 ALA A N 1
ATOM 1147 C CA . ALA A 1 143 ? -10.328 -6.769 -19.709 1.00 62.59 143 ALA A CA 1
ATOM 1148 C C . ALA A 1 143 ? -11.694 -7.445 -19.485 1.00 62.59 143 ALA A C 1
ATOM 1150 O O . ALA A 1 143 ? -12.363 -7.806 -20.447 1.00 62.59 143 ALA A O 1
ATOM 1151 N N . ASN A 1 144 ? -12.161 -7.532 -18.234 1.00 53.25 144 ASN A N 1
ATOM 1152 C CA . ASN A 1 144 ? -13.504 -8.047 -17.912 1.00 53.25 144 ASN A CA 1
ATOM 1153 C C . ASN A 1 144 ? -14.598 -6.959 -17.888 1.00 53.25 144 ASN A C 1
ATOM 1155 O O . ASN A 1 144 ? -15.778 -7.274 -17.739 1.00 53.25 144 ASN A O 1
ATOM 1159 N N . GLY A 1 145 ? -14.217 -5.678 -17.960 1.00 48.16 145 GLY A N 1
ATOM 1160 C CA . GLY A 1 145 ? -15.113 -4.538 -17.733 1.00 48.16 145 GLY A CA 1
ATOM 1161 C C . GLY A 1 145 ? -15.565 -3.799 -18.991 1.00 48.16 145 GLY A C 1
ATOM 1162 O O . GLY A 1 145 ? -16.536 -3.051 -18.919 1.00 48.16 145 GLY A O 1
ATOM 1163 N N . LEU A 1 146 ? -14.893 -3.981 -20.129 1.00 52.72 146 LEU A N 1
ATOM 1164 C CA . LEU A 1 146 ? -15.233 -3.330 -21.394 1.00 52.72 146 LEU A CA 1
ATOM 1165 C C . LEU A 1 146 ? -15.729 -4.395 -22.378 1.00 52.72 146 LEU A C 1
ATOM 1167 O O . LEU A 1 146 ? -14.909 -5.021 -23.050 1.00 52.72 146 LEU A O 1
ATOM 1171 N N . PRO A 1 147 ? -17.049 -4.636 -22.473 1.00 53.19 147 PRO A N 1
ATOM 1172 C CA . PRO A 1 147 ? -17.563 -5.431 -23.573 1.00 53.19 147 PRO A CA 1
ATOM 1173 C C . PRO A 1 147 ? -17.190 -4.717 -24.875 1.00 53.19 147 PRO A C 1
ATOM 1175 O O . PRO A 1 147 ? -17.320 -3.500 -24.980 1.00 53.19 147 PRO A O 1
ATOM 1178 N N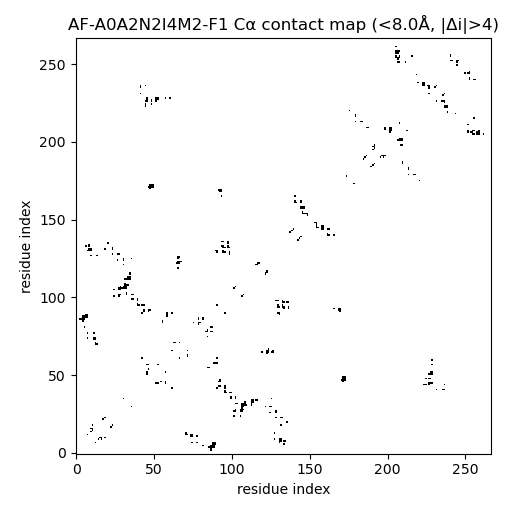 . ALA A 1 148 ? -16.689 -5.469 -25.849 1.00 54.94 148 ALA A N 1
ATOM 1179 C CA . ALA A 1 148 ? -16.580 -4.997 -27.219 1.00 54.94 148 ALA A CA 1
ATOM 1180 C C . ALA A 1 148 ? -17.898 -5.349 -27.914 1.00 54.94 148 ALA A C 1
ATOM 1182 O O . ALA A 1 148 ? -18.000 -6.402 -28.541 1.00 54.94 148 ALA A O 1
ATOM 1183 N N . SER A 1 149 ? -18.934 -4.528 -27.727 1.00 61.50 149 SER A N 1
ATOM 1184 C CA . SER A 1 149 ? -20.168 -4.653 -28.504 1.00 61.50 149 SER A CA 1
ATOM 1185 C C . SER A 1 149 ? -20.333 -3.455 -29.438 1.00 61.50 149 SER A C 1
ATOM 1187 O O . SER A 1 149 ? -19.721 -2.403 -29.257 1.00 61.50 149 SER A O 1
ATOM 1189 N N . ASP A 1 150 ? -21.164 -3.601 -30.469 1.00 63.34 150 ASP A N 1
ATOM 1190 C CA . ASP A 1 150 ? -21.486 -2.480 -31.360 1.00 63.34 150 ASP A CA 1
ATOM 1191 C C . ASP A 1 150 ? -22.344 -1.403 -30.654 1.00 63.34 150 ASP A C 1
ATOM 1193 O O . ASP A 1 150 ? -22.463 -0.275 -31.145 1.00 63.34 150 ASP A O 1
ATOM 1197 N N . ASP A 1 151 ? -22.907 -1.700 -29.472 1.00 70.31 151 ASP A N 1
ATOM 1198 C CA . ASP A 1 151 ? -23.679 -0.754 -28.664 1.00 70.31 151 ASP A CA 1
ATOM 1199 C C . ASP A 1 151 ? -22.820 -0.095 -27.574 1.00 70.31 151 ASP A C 1
ATOM 1201 O O . ASP A 1 151 ? -22.778 -0.489 -26.404 1.00 70.31 151 ASP A O 1
ATOM 1205 N N . ARG A 1 152 ? -22.239 1.048 -27.947 1.00 59.09 152 ARG A N 1
ATOM 1206 C CA . ARG A 1 152 ? -21.477 1.928 -27.046 1.00 59.09 152 ARG A CA 1
ATOM 1207 C C . ARG A 1 152 ? -22.255 2.363 -25.791 1.00 59.09 152 ARG A C 1
ATOM 1209 O O . ARG A 1 152 ? -21.640 2.767 -24.801 1.00 59.09 152 ARG A O 1
ATOM 1216 N N . GLY A 1 153 ? -23.590 2.366 -25.822 1.00 61.12 153 GLY A N 1
ATOM 1217 C CA . GLY A 1 153 ? -24.447 2.695 -24.681 1.00 61.12 153 GLY A CA 1
ATOM 1218 C C . GLY A 1 153 ? -24.579 1.541 -23.686 1.00 61.12 153 GLY A C 1
ATOM 1219 O O . GLY A 1 153 ? -24.563 1.771 -22.473 1.00 61.12 153 GLY A O 1
ATOM 1220 N N . ALA A 1 154 ? -24.671 0.304 -24.176 1.00 60.75 154 ALA A N 1
ATOM 1221 C CA . ALA A 1 154 ? -24.608 -0.902 -23.354 1.00 60.75 154 ALA A CA 1
ATOM 1222 C C . ALA A 1 154 ? -23.219 -1.078 -22.726 1.00 60.75 154 ALA A C 1
ATOM 1224 O O . ALA A 1 154 ? -23.129 -1.236 -21.507 1.00 60.75 154 ALA A O 1
ATOM 1225 N N . ASP A 1 155 ? -22.149 -0.906 -23.504 1.00 56.06 155 ASP A N 1
ATOM 1226 C CA . ASP A 1 155 ? -20.769 -1.048 -23.018 1.00 56.06 155 ASP A CA 1
ATOM 1227 C C . ASP A 1 155 ? -20.456 -0.059 -21.890 1.00 56.06 155 ASP A C 1
ATOM 1229 O O . ASP A 1 155 ? -19.870 -0.419 -20.870 1.00 56.06 155 ASP A O 1
ATOM 1233 N N . ARG A 1 156 ? -20.936 1.187 -22.007 1.00 57.81 156 ARG A N 1
ATOM 1234 C CA . ARG A 1 156 ? -20.802 2.200 -20.948 1.00 57.81 156 ARG A CA 1
ATOM 1235 C C . ARG A 1 156 ? -21.527 1.823 -19.660 1.00 57.81 156 ARG A C 1
ATOM 1237 O O . ARG A 1 156 ? -21.008 2.101 -18.579 1.00 57.81 156 ARG A O 1
ATOM 1244 N N . ARG A 1 157 ? -22.718 1.224 -19.746 1.00 62.56 157 ARG A N 1
ATOM 1245 C CA . ARG A 1 157 ? -23.483 0.800 -18.560 1.00 62.56 157 ARG A CA 1
ATOM 1246 C C . ARG A 1 157 ? -22.810 -0.373 -17.852 1.00 62.56 157 ARG A C 1
ATOM 1248 O O . ARG A 1 157 ? -22.756 -0.361 -16.625 1.00 62.56 157 ARG A O 1
ATOM 1255 N N . THR A 1 158 ? -22.238 -1.307 -18.606 1.00 61.06 158 THR A N 1
ATOM 1256 C CA . THR A 1 158 ? -21.514 -2.471 -18.074 1.00 61.06 158 THR A CA 1
ATOM 1257 C C . THR A 1 158 ? -20.148 -2.090 -17.496 1.00 61.06 158 THR A C 1
ATOM 1259 O O . THR A 1 158 ? -19.777 -2.578 -16.433 1.00 61.06 158 THR A O 1
ATOM 1262 N N . ALA A 1 159 ? -19.435 -1.149 -18.122 1.00 61.06 159 ALA A N 1
ATOM 1263 C CA . ALA A 1 159 ? -18.128 -0.684 -17.656 1.00 61.06 159 ALA A CA 1
ATOM 1264 C C . ALA A 1 159 ? -18.203 0.283 -16.466 1.00 61.06 159 ALA A C 1
ATOM 1266 O O . ALA A 1 159 ? -17.260 0.393 -15.681 1.00 61.06 159 ALA A O 1
ATOM 1267 N N . SER A 1 160 ? -19.315 1.010 -16.309 1.00 63.59 160 SER A N 1
ATOM 1268 C CA . SER A 1 160 ? -19.446 2.074 -15.306 1.00 63.59 160 SER A CA 1
ATOM 1269 C C . SER A 1 160 ? -19.235 1.617 -13.852 1.00 63.59 160 SER A C 1
ATOM 1271 O O . SER A 1 160 ? -18.562 2.343 -13.119 1.00 63.59 160 SER A O 1
ATOM 1273 N N . PRO A 1 161 ? -19.766 0.473 -13.374 1.00 63.41 161 PRO A N 1
ATOM 1274 C CA . PRO A 1 161 ? -19.462 -0.033 -12.034 1.00 63.41 161 PRO A CA 1
ATOM 1275 C C . PRO A 1 161 ? -17.971 -0.320 -11.838 1.00 63.41 161 PRO A C 1
ATOM 1277 O O . PRO A 1 161 ? -17.400 0.072 -10.822 1.00 63.41 161 PRO A O 1
ATOM 1280 N N . THR A 1 162 ? -17.324 -0.932 -12.830 1.00 64.19 162 THR A N 1
ATOM 1281 C CA . THR A 1 162 ? -15.907 -1.304 -12.772 1.00 64.19 162 THR A CA 1
ATOM 1282 C C . THR A 1 162 ? -14.997 -0.078 -12.799 1.00 64.19 162 THR A C 1
ATOM 1284 O O . THR A 1 162 ? -14.070 0.022 -11.999 1.00 64.19 162 THR A O 1
ATOM 1287 N N . ILE A 1 163 ? -15.328 0.923 -13.620 1.00 66.44 163 ILE A N 1
ATOM 1288 C CA . ILE A 1 163 ? -14.650 2.227 -13.638 1.00 66.44 163 ILE A CA 1
ATOM 1289 C C . ILE A 1 163 ? -14.875 2.973 -12.318 1.00 66.44 163 ILE A C 1
ATOM 1291 O O . ILE A 1 163 ? -13.934 3.535 -11.767 1.00 66.44 163 ILE A O 1
ATOM 1295 N N . ARG A 1 164 ? -16.096 2.966 -11.765 1.00 61.12 164 ARG A N 1
ATOM 1296 C CA . ARG A 1 164 ? -16.375 3.582 -10.455 1.00 61.12 164 ARG A CA 1
ATOM 1297 C C . ARG A 1 164 ? -15.580 2.919 -9.336 1.00 61.12 164 ARG A C 1
ATOM 1299 O O . ARG A 1 164 ? -15.070 3.629 -8.476 1.00 61.12 164 ARG A O 1
ATOM 1306 N N . ARG A 1 165 ? -15.432 1.594 -9.373 1.00 65.31 165 ARG A N 1
ATOM 1307 C CA . ARG A 1 165 ? -14.574 0.857 -8.442 1.00 65.31 165 ARG A CA 1
ATOM 1308 C C . ARG A 1 165 ? -13.106 1.229 -8.624 1.00 65.31 165 ARG A C 1
ATOM 1310 O O . ARG A 1 165 ? -12.465 1.564 -7.644 1.00 65.31 165 ARG A O 1
ATOM 1317 N N . ALA A 1 166 ? -12.609 1.299 -9.857 1.00 64.06 166 ALA A N 1
ATOM 1318 C CA . ALA A 1 166 ? -11.240 1.737 -10.132 1.00 64.06 166 ALA A CA 1
ATOM 1319 C C . ALA A 1 166 ? -10.964 3.170 -9.650 1.00 64.06 166 ALA A C 1
ATOM 1321 O O . ALA A 1 166 ? -9.883 3.458 -9.139 1.00 64.06 166 ALA A O 1
ATOM 1322 N N . VAL A 1 167 ? -11.945 4.068 -9.782 1.00 66.69 167 VAL A N 1
ATOM 1323 C CA . VAL A 1 167 ? -11.880 5.415 -9.206 1.00 66.69 167 VAL A CA 1
ATOM 1324 C C . VAL A 1 167 ? -11.851 5.329 -7.682 1.00 66.69 167 VAL A C 1
ATOM 1326 O O . VAL A 1 167 ? -10.961 5.914 -7.082 1.00 66.69 167 VAL A O 1
ATOM 1329 N N . ALA A 1 168 ? -12.751 4.571 -7.049 1.00 58.41 168 ALA A N 1
ATOM 1330 C CA . ALA A 1 168 ? -12.780 4.405 -5.593 1.00 58.41 168 ALA A CA 1
ATOM 1331 C C . ALA A 1 168 ? -11.471 3.825 -5.027 1.00 58.41 168 ALA A C 1
ATOM 1333 O O . ALA A 1 168 ? -10.937 4.350 -4.049 1.00 58.41 168 ALA A O 1
ATOM 1334 N N . ASP A 1 169 ? -10.906 2.817 -5.692 1.00 60.41 169 ASP A N 1
ATOM 1335 C CA . ASP A 1 169 ? -9.632 2.188 -5.334 1.00 60.41 169 ASP A CA 1
ATOM 1336 C C . ASP A 1 169 ? -8.459 3.189 -5.406 1.00 60.41 169 ASP A C 1
ATOM 1338 O O . ASP A 1 169 ? -7.455 3.024 -4.716 1.00 60.41 169 ASP A O 1
ATOM 1342 N N . ASN A 1 170 ? -8.580 4.265 -6.193 1.00 64.94 170 ASN A N 1
ATOM 1343 C CA . ASN A 1 170 ? -7.533 5.275 -6.389 1.00 64.94 170 ASN A CA 1
ATOM 1344 C C . ASN A 1 170 ? -7.844 6.654 -5.782 1.00 64.94 170 ASN A C 1
ATOM 1346 O O . ASN A 1 170 ? -6.966 7.517 -5.787 1.00 64.94 170 ASN A O 1
ATOM 1350 N N . LEU A 1 171 ? -9.048 6.887 -5.253 1.00 64.94 171 LEU A N 1
ATOM 1351 C CA . LEU A 1 171 ? -9.375 8.133 -4.559 1.00 64.94 171 LEU A CA 1
ATOM 1352 C C . LEU A 1 171 ? -8.480 8.273 -3.324 1.00 64.94 171 LEU A C 1
ATOM 1354 O O . LEU A 1 171 ? -8.357 7.334 -2.540 1.00 64.94 171 LEU A O 1
ATOM 1358 N N . HIS A 1 172 ? -7.880 9.450 -3.126 1.00 62.16 172 HIS A N 1
ATOM 1359 C CA . HIS A 1 172 ? -7.245 9.780 -1.848 1.00 62.16 172 HIS A CA 1
ATOM 1360 C C . HIS A 1 172 ? -8.229 9.507 -0.705 1.00 62.16 172 HIS A C 1
ATOM 1362 O O . HIS A 1 172 ? -9.445 9.592 -0.913 1.00 62.16 172 HIS A O 1
ATOM 1368 N N . GLY A 1 173 ? -7.703 9.130 0.467 1.00 58.78 173 GLY A N 1
ATOM 1369 C CA . GLY A 1 173 ? -8.530 8.801 1.627 1.00 58.78 173 GLY A CA 1
ATOM 1370 C C . GL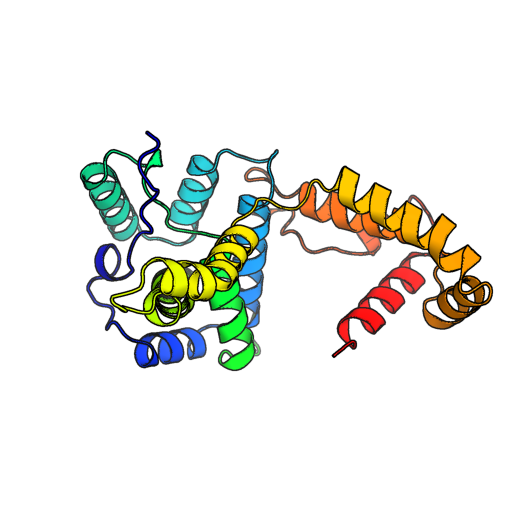Y A 1 173 ? -9.641 9.837 1.794 1.00 58.78 173 GLY A C 1
ATOM 1371 O O . GLY A 1 173 ? -9.390 11.031 1.618 1.00 58.78 173 GLY A O 1
ATOM 1372 N N . LEU A 1 174 ? -10.873 9.360 2.036 1.00 58.31 174 LEU A N 1
ATOM 1373 C CA . LEU A 1 174 ? -12.049 10.197 2.299 1.00 58.31 174 LEU A CA 1
ATOM 1374 C C . LEU A 1 174 ? -11.652 11.407 3.144 1.00 58.31 174 LEU A C 1
ATOM 1376 O O . LEU A 1 174 ? -10.844 11.244 4.047 1.00 58.31 174 LEU A O 1
ATOM 1380 N N . ASP A 1 175 ? -12.248 12.579 2.894 1.00 69.12 175 ASP A N 1
ATOM 1381 C CA . ASP A 1 175 ? -12.142 13.722 3.809 1.00 69.12 175 ASP A CA 1
ATOM 1382 C C . ASP A 1 175 ? -12.490 13.235 5.221 1.00 69.12 175 ASP A C 1
ATOM 1384 O O . ASP A 1 175 ? -13.649 12.987 5.563 1.00 69.12 175 ASP A O 1
ATOM 1388 N N . LEU A 1 176 ? -11.435 13.005 5.992 1.00 69.94 176 LEU A N 1
ATOM 1389 C CA . LEU A 1 176 ? -11.468 12.246 7.226 1.00 69.94 176 LEU A CA 1
ATOM 1390 C C . LEU A 1 176 ? -12.257 13.004 8.292 1.00 69.94 176 LEU A C 1
ATOM 1392 O O . LEU A 1 176 ? -12.999 12.403 9.067 1.00 69.94 176 LEU A O 1
ATOM 1396 N N . GLN A 1 177 ? -12.198 14.335 8.245 1.00 71.88 177 GLN A N 1
ATOM 1397 C CA . GLN A 1 177 ? -13.011 15.210 9.080 1.00 71.88 177 GLN A CA 1
ATOM 1398 C C . GLN A 1 177 ? -14.496 15.040 8.750 1.00 71.88 177 GLN A C 1
ATOM 1400 O O . GLN A 1 177 ? -15.318 14.877 9.653 1.00 71.88 177 GLN A O 1
ATOM 1405 N N . ARG A 1 178 ? -14.858 15.009 7.459 1.00 75.31 178 ARG A N 1
ATOM 1406 C CA . ARG A 1 178 ? -16.246 14.745 7.044 1.00 75.31 178 ARG A CA 1
ATOM 1407 C C . ARG A 1 178 ? -16.703 13.335 7.393 1.00 75.31 178 ARG A C 1
ATOM 1409 O O . ARG A 1 178 ? -17.864 13.173 7.764 1.00 75.31 178 ARG A O 1
ATOM 1416 N N . ALA A 1 179 ? -15.841 12.330 7.260 1.00 76.69 179 ALA A N 1
ATOM 1417 C CA . ALA A 1 179 ? -16.165 10.950 7.610 1.00 76.69 179 ALA A CA 1
ATOM 1418 C C . ALA A 1 179 ? -16.463 10.817 9.111 1.00 76.69 179 ALA A C 1
ATOM 1420 O O . ALA A 1 179 ? -17.518 10.295 9.467 1.00 76.69 179 ALA A O 1
ATOM 1421 N N . LEU A 1 180 ? -15.610 11.387 9.971 1.00 76.88 180 LEU A N 1
ATOM 1422 C CA . LEU A 1 180 ? -15.830 11.447 11.419 1.00 76.88 180 LEU A CA 1
ATOM 1423 C C . LEU A 1 180 ? -17.109 12.199 11.776 1.00 76.88 180 LEU A C 1
ATOM 1425 O O . LEU A 1 180 ? -17.945 11.670 12.499 1.00 76.88 180 LEU A O 1
ATOM 1429 N N . ALA A 1 181 ? -17.306 13.404 11.235 1.00 78.94 181 ALA A N 1
ATOM 1430 C CA . ALA A 1 181 ? -18.493 14.203 11.531 1.00 78.94 181 ALA A CA 1
ATOM 1431 C C . ALA A 1 181 ? -19.792 13.484 11.124 1.00 78.94 181 ALA A C 1
ATOM 1433 O O . ALA A 1 181 ? -20.781 13.512 11.860 1.00 78.94 181 ALA A O 1
ATOM 1434 N N . ARG A 1 182 ? -19.792 12.807 9.966 1.00 81.44 182 ARG A N 1
ATOM 1435 C CA . ARG A 1 182 ? -20.925 11.986 9.515 1.00 81.44 182 ARG A CA 1
ATOM 1436 C C . ARG A 1 182 ? -21.136 10.776 10.416 1.00 81.44 182 ARG A C 1
ATOM 1438 O O . ARG A 1 182 ? -22.269 10.550 10.825 1.00 81.44 182 ARG A O 1
ATOM 1445 N N . GLY A 1 183 ? -20.070 10.045 10.743 1.00 79.62 183 GLY A N 1
ATOM 1446 C CA . GLY A 1 183 ? -20.115 8.901 11.652 1.00 79.62 183 GLY A CA 1
ATOM 1447 C C . GLY A 1 183 ? -20.710 9.290 13.003 1.00 79.62 183 GLY A C 1
ATOM 1448 O O . GLY A 1 183 ? -21.726 8.729 13.405 1.00 79.62 183 GLY A O 1
ATOM 1449 N N . SER A 1 184 ? -20.171 10.330 13.642 1.00 80.12 184 SER A N 1
ATOM 1450 C CA . SER A 1 184 ? -20.691 10.853 14.909 1.00 80.12 184 SER A CA 1
ATOM 1451 C C . SER A 1 184 ? -22.162 11.253 14.811 1.00 80.12 184 SER A C 1
ATOM 1453 O O . SER A 1 184 ? -22.939 10.916 15.695 1.00 80.12 184 SER A O 1
ATOM 1455 N N . SER A 1 185 ? -22.592 11.907 13.724 1.00 81.19 185 SER A N 1
ATOM 1456 C CA . SER A 1 185 ? -24.009 12.256 13.547 1.00 81.19 185 SER A CA 1
ATOM 1457 C C . SER A 1 185 ? -24.919 11.033 13.383 1.00 81.19 185 SER A C 1
ATOM 1459 O O . SER A 1 185 ? -26.085 11.102 13.770 1.00 81.19 185 SER A O 1
ATOM 1461 N N . ILE A 1 186 ? -24.434 9.940 12.788 1.00 82.19 186 ILE A N 1
ATOM 1462 C CA . ILE A 1 186 ? -25.203 8.697 12.642 1.00 82.19 186 ILE A CA 1
ATOM 1463 C C . ILE A 1 186 ? -25.393 8.041 14.011 1.00 82.19 186 ILE A C 1
ATOM 1465 O O . ILE A 1 186 ? -26.531 7.769 14.392 1.00 82.19 186 ILE A O 1
ATOM 1469 N N . TYR A 1 187 ? -24.305 7.842 14.759 1.00 77.12 187 TYR A N 1
ATOM 1470 C CA . TYR A 1 187 ? -24.352 7.185 16.066 1.00 77.12 187 TYR A CA 1
ATOM 1471 C C . TYR A 1 187 ? -25.090 8.013 17.115 1.00 77.12 187 TYR A C 1
ATOM 1473 O O . TYR A 1 187 ? -25.878 7.467 17.882 1.00 77.12 187 TYR A O 1
ATOM 1481 N N . ASP A 1 188 ? -24.890 9.331 17.122 1.00 74.19 188 ASP A N 1
ATOM 1482 C CA . ASP A 1 188 ? -25.472 10.185 18.150 1.00 74.19 188 ASP A CA 1
ATOM 1483 C C . ASP A 1 188 ? -26.950 10.508 17.900 1.00 74.19 188 ASP A C 1
ATOM 1485 O O . ASP A 1 188 ? -27.743 10.537 18.838 1.00 74.19 188 ASP A O 1
ATOM 1489 N N . LYS A 1 189 ? -27.348 10.728 16.639 1.00 78.12 189 LYS A N 1
ATOM 1490 C CA . LYS A 1 189 ? -28.718 11.158 16.312 1.00 78.12 189 LYS A CA 1
ATOM 1491 C C . LYS A 1 189 ? -29.568 10.031 15.759 1.00 78.12 189 LYS A C 1
ATOM 1493 O O . LYS A 1 189 ? -30.647 9.772 16.275 1.00 78.12 189 LYS A O 1
ATOM 1498 N N . HIS A 1 190 ? -29.117 9.381 14.691 1.00 79.88 190 HIS A N 1
ATOM 1499 C CA . HIS A 1 190 ? -29.967 8.437 13.968 1.00 79.88 190 HIS A CA 1
ATOM 1500 C C . HIS A 1 190 ? -30.133 7.118 14.715 1.00 79.88 190 HIS A C 1
ATOM 1502 O O . HIS A 1 190 ? -31.258 6.655 14.871 1.00 79.88 190 HIS A O 1
ATOM 1508 N N . ILE A 1 191 ? -29.042 6.538 15.209 1.00 82.06 191 ILE A N 1
ATOM 1509 C CA . ILE A 1 191 ? -29.107 5.254 15.908 1.00 82.06 191 ILE A CA 1
ATOM 1510 C C . ILE A 1 191 ? -29.858 5.403 17.230 1.00 82.06 191 ILE A C 1
ATOM 1512 O O . ILE A 1 191 ? -30.795 4.649 17.457 1.00 82.06 191 ILE A O 1
ATOM 1516 N N . ARG A 1 192 ? -29.580 6.443 18.031 1.00 76.75 192 ARG A N 1
ATOM 1517 C CA . ARG A 1 192 ? -30.340 6.689 19.273 1.00 76.75 192 ARG A CA 1
ATOM 1518 C C . ARG A 1 192 ? -31.852 6.853 19.046 1.00 76.75 192 ARG A C 1
ATOM 1520 O O . ARG A 1 192 ? -32.633 6.489 19.918 1.00 76.75 192 ARG A O 1
ATOM 1527 N N . LEU A 1 193 ? -32.274 7.408 17.904 1.00 82.12 193 LEU A N 1
ATOM 1528 C CA . LEU A 1 193 ? -33.695 7.579 17.566 1.00 82.12 193 LEU A CA 1
ATOM 1529 C C . LEU A 1 193 ? -34.382 6.270 17.151 1.00 82.12 193 LEU A C 1
ATOM 1531 O O . LEU A 1 193 ? -35.573 6.110 17.410 1.00 82.12 193 LEU A O 1
ATOM 1535 N N . HIS A 1 194 ? -33.667 5.371 16.474 1.00 85.56 194 HIS A N 1
ATOM 1536 C CA . HIS A 1 194 ? -34.245 4.156 15.890 1.00 85.56 194 HIS A CA 1
ATOM 1537 C C . HIS A 1 194 ? -33.997 2.892 16.716 1.00 85.56 194 HIS A C 1
ATOM 1539 O O . HIS A 1 194 ? -34.763 1.940 16.594 1.00 85.56 194 HIS A O 1
ATOM 1545 N N . ASP A 1 195 ? -32.977 2.902 17.570 1.00 85.75 195 ASP A N 1
ATOM 1546 C CA . ASP A 1 195 ? -32.648 1.833 18.503 1.00 85.75 195 ASP A CA 1
ATOM 1547 C C . ASP A 1 195 ? -32.172 2.433 19.842 1.00 85.75 195 ASP A C 1
ATOM 1549 O O . ASP A 1 195 ? -30.975 2.646 20.064 1.00 85.75 195 ASP A O 1
ATOM 1553 N N . PRO A 1 196 ? -33.111 2.750 20.751 1.00 81.62 196 PRO A N 1
ATOM 1554 C CA . PRO A 1 196 ? -32.783 3.333 22.049 1.00 81.62 196 PRO A CA 1
ATOM 1555 C C . PRO A 1 196 ? -31.934 2.421 22.951 1.00 81.62 196 PRO A C 1
ATOM 1557 O O . PRO A 1 196 ? -31.253 2.935 23.836 1.00 81.62 196 PRO A O 1
ATOM 1560 N N . GLY A 1 197 ? -31.972 1.096 22.741 1.00 88.81 197 GLY A N 1
ATOM 1561 C CA . GLY A 1 197 ? -31.197 0.113 23.512 1.00 88.81 197 GLY A CA 1
ATOM 1562 C C . GLY A 1 197 ? -29.748 -0.016 23.042 1.00 88.81 197 GLY A C 1
ATOM 1563 O O . GLY A 1 197 ? -28.876 -0.392 23.825 1.00 88.81 197 GLY A O 1
ATOM 1564 N N . PHE A 1 198 ? -29.466 0.398 21.803 1.00 86.81 198 PHE A N 1
ATOM 1565 C CA . PHE A 1 198 ? -28.153 0.274 21.175 1.00 86.81 198 PHE A CA 1
ATOM 1566 C C . PHE A 1 198 ? -27.001 0.792 22.038 1.00 86.81 198 PHE A C 1
ATOM 1568 O O . PHE A 1 198 ? -25.928 0.200 22.050 1.00 86.81 198 PHE A O 1
ATOM 1575 N N . HIS A 1 199 ? -27.178 1.912 22.745 1.00 85.62 199 HIS A N 1
ATOM 1576 C CA . HIS A 1 199 ? -26.093 2.475 23.550 1.00 85.62 199 HIS A CA 1
ATOM 1577 C C . HIS A 1 199 ? -25.678 1.542 24.693 1.00 85.62 199 HIS A C 1
ATOM 1579 O O . HIS A 1 199 ? -24.480 1.372 24.940 1.00 85.62 199 HIS A O 1
ATOM 1585 N N . ASP A 1 200 ? -26.655 0.938 25.365 1.00 89.25 200 ASP A N 1
ATOM 1586 C CA . ASP A 1 200 ? -26.408 0.021 26.471 1.00 89.25 200 ASP A CA 1
ATOM 1587 C C . ASP A 1 200 ? -25.835 -1.296 25.944 1.00 89.25 200 ASP A C 1
ATOM 1589 O O . ASP A 1 200 ? -24.821 -1.761 26.467 1.00 89.25 200 ASP A O 1
ATOM 1593 N N . ASP A 1 201 ? -26.380 -1.818 24.843 1.00 88.19 201 ASP A N 1
ATOM 1594 C CA . ASP A 1 201 ? -25.879 -3.025 24.176 1.00 88.19 201 ASP A CA 1
ATOM 1595 C C . ASP A 1 201 ? -24.436 -2.841 23.677 1.00 88.19 201 ASP A C 1
ATOM 1597 O O . ASP A 1 201 ? -23.562 -3.684 23.914 1.00 88.19 201 ASP A O 1
ATOM 1601 N N . PHE A 1 202 ? -24.147 -1.704 23.036 1.00 85.62 202 PHE A N 1
ATOM 1602 C CA . PHE A 1 202 ? -22.814 -1.348 22.556 1.00 85.62 202 PHE A CA 1
ATOM 1603 C C . PHE A 1 202 ? -21.823 -1.255 23.715 1.00 85.62 202 PHE A C 1
ATOM 1605 O O . PHE A 1 202 ? -20.735 -1.834 23.647 1.00 85.62 202 PHE A O 1
ATOM 1612 N N . LYS A 1 203 ? -22.201 -0.582 24.806 1.00 86.75 203 LYS A N 1
ATOM 1613 C CA . LYS A 1 203 ? -21.353 -0.440 25.992 1.00 86.75 203 LYS A CA 1
ATOM 1614 C C . LYS A 1 203 ? -21.146 -1.765 26.715 1.00 86.75 203 LYS A C 1
ATOM 1616 O O . LYS A 1 203 ? -20.030 -2.037 27.151 1.00 86.75 203 LYS A O 1
ATOM 1621 N N . GLN A 1 204 ? -22.175 -2.597 26.831 1.00 88.12 204 GLN A N 1
ATOM 1622 C CA . GLN A 1 204 ? -22.072 -3.918 27.447 1.00 88.12 204 GLN A CA 1
ATOM 1623 C C . GLN A 1 204 ? -21.144 -4.837 26.643 1.00 88.12 204 GLN A C 1
ATOM 1625 O O . GLN A 1 204 ? -20.346 -5.571 27.227 1.00 88.12 204 GLN A O 1
ATOM 1630 N N . THR A 1 205 ? -21.213 -4.760 25.314 1.00 84.50 205 THR A N 1
ATOM 1631 C CA . THR A 1 205 ? -20.437 -5.613 24.408 1.00 84.50 205 THR A CA 1
ATOM 1632 C C . THR A 1 205 ? -18.980 -5.159 24.301 1.00 84.50 205 THR A C 1
ATOM 1634 O O . THR A 1 205 ? -18.052 -5.947 24.486 1.00 84.50 205 THR A O 1
ATOM 1637 N N . THR A 1 206 ? -18.759 -3.874 24.024 1.00 80.50 206 THR A N 1
ATOM 1638 C CA . THR A 1 206 ? -17.426 -3.332 23.712 1.00 80.50 206 THR A CA 1
ATOM 1639 C C . THR A 1 206 ? -16.706 -2.769 24.936 1.00 80.50 206 THR A C 1
ATOM 1641 O O . THR A 1 206 ? -15.485 -2.648 24.938 1.00 80.50 206 THR A O 1
ATOM 1644 N N . GLY A 1 207 ? -17.444 -2.409 25.989 1.00 80.94 207 GLY A N 1
ATOM 1645 C CA . GLY A 1 207 ? -16.936 -1.602 27.099 1.00 80.94 207 GLY A CA 1
ATOM 1646 C C . GLY A 1 207 ? -16.809 -0.106 26.774 1.00 80.94 207 GLY A C 1
ATOM 1647 O O . GLY A 1 207 ? -16.521 0.680 27.677 1.00 80.94 207 GLY A O 1
ATOM 1648 N N . LEU A 1 208 ? -17.032 0.314 25.520 1.00 79.06 208 LEU A N 1
ATOM 1649 C CA . LEU A 1 208 ? -16.970 1.710 25.088 1.00 79.06 208 LEU A CA 1
ATOM 1650 C C . LEU A 1 208 ? -18.348 2.365 25.157 1.00 79.06 208 LEU A C 1
ATOM 1652 O O . LEU A 1 208 ? -19.347 1.820 24.703 1.00 79.06 208 LEU A O 1
ATOM 1656 N N . GLY A 1 209 ? -18.397 3.586 25.685 1.00 81.62 209 GLY A N 1
ATOM 1657 C CA . GLY A 1 209 ? -19.562 4.451 25.492 1.00 81.62 209 GLY A CA 1
ATOM 1658 C C . GLY A 1 209 ? -19.557 5.055 24.089 1.00 81.62 209 GLY A C 1
ATOM 1659 O O . GLY A 1 209 ? -18.485 5.307 23.531 1.00 81.62 209 GLY A O 1
ATOM 1660 N N . LEU A 1 210 ? -20.740 5.365 23.555 1.00 79.31 210 LEU A N 1
ATOM 1661 C CA . LEU A 1 210 ? -20.864 6.028 22.251 1.00 79.31 210 LEU A CA 1
ATOM 1662 C C . LEU A 1 210 ? -20.161 7.389 22.199 1.00 79.31 210 LEU A C 1
ATOM 1664 O O . LEU A 1 210 ? -19.719 7.797 21.134 1.00 79.31 210 LEU A O 1
ATOM 1668 N N . ASP A 1 211 ? -20.001 8.061 23.337 1.00 75.50 211 ASP A N 1
ATOM 1669 C CA . ASP A 1 211 ? -19.312 9.354 23.411 1.00 75.50 211 ASP A CA 1
ATOM 1670 C C . ASP A 1 211 ? -17.777 9.196 23.345 1.00 75.50 211 ASP A C 1
ATOM 1672 O O . ASP A 1 211 ? -17.061 10.102 22.919 1.00 75.50 211 ASP A O 1
ATOM 1676 N N . HIS A 1 212 ? -17.257 8.023 23.727 1.00 74.19 212 HIS A N 1
ATOM 1677 C CA . HIS A 1 212 ? -15.827 7.701 23.676 1.00 74.19 212 HIS A CA 1
ATOM 1678 C C . HIS A 1 212 ? -15.411 7.089 22.338 1.00 74.19 212 HIS A C 1
ATOM 1680 O O . HIS A 1 212 ? -14.268 7.251 21.920 1.00 74.19 212 HIS A O 1
ATOM 1686 N N . TYR A 1 213 ? -16.336 6.425 21.646 1.00 77.00 213 TYR A N 1
ATOM 1687 C CA . TYR A 1 213 ? -16.069 5.771 20.369 1.00 77.00 213 TYR A CA 1
ATOM 1688 C C . TYR A 1 213 ? -15.504 6.729 19.292 1.00 77.00 213 TYR A C 1
ATOM 1690 O O . TYR A 1 213 ? -14.448 6.425 18.731 1.00 77.00 213 TYR A O 1
ATOM 1698 N N . PRO A 1 214 ? -16.079 7.928 19.050 1.00 75.88 214 PRO A N 1
ATOM 1699 C CA . PRO A 1 214 ? -15.498 8.904 18.132 1.00 75.88 214 PRO A CA 1
ATOM 1700 C C . PRO A 1 214 ? -14.105 9.379 18.546 1.00 75.88 214 PRO A C 1
ATOM 1702 O O . PRO A 1 214 ? -13.275 9.617 17.679 1.00 75.88 214 PRO A O 1
ATOM 1705 N N . LEU A 1 215 ? -13.821 9.503 19.848 1.00 74.88 215 LEU A N 1
ATOM 1706 C CA . LEU A 1 215 ? -12.495 9.902 20.333 1.00 74.88 215 LEU A CA 1
ATOM 1707 C C . LEU A 1 215 ? -11.449 8.823 20.037 1.00 74.88 215 LEU A C 1
ATOM 1709 O O . LEU A 1 215 ? -10.352 9.144 19.581 1.00 74.88 215 LEU A O 1
ATOM 1713 N N . SER A 1 216 ? -11.803 7.550 20.224 1.00 73.88 216 SER A N 1
ATOM 1714 C CA . SER A 1 216 ? -10.952 6.415 19.857 1.00 73.88 216 SER A CA 1
ATOM 1715 C C . SER A 1 216 ? -10.688 6.362 18.350 1.00 73.88 216 SER A C 1
ATOM 1717 O O . SER A 1 216 ? -9.542 6.184 17.936 1.00 73.88 216 SER A O 1
ATOM 1719 N N . LEU A 1 217 ? -11.715 6.596 17.523 1.00 75.88 217 LEU A N 1
ATOM 1720 C CA . LEU A 1 217 ? -11.561 6.713 16.069 1.00 75.88 217 LEU A CA 1
ATOM 1721 C C . LEU A 1 217 ? -10.692 7.911 15.672 1.00 75.88 217 LEU A C 1
ATOM 1723 O O . LEU A 1 217 ? -9.834 7.779 14.806 1.00 75.88 217 LEU A O 1
ATOM 1727 N N . CYS A 1 218 ? -10.861 9.066 16.320 1.00 75.69 218 CYS A N 1
ATOM 1728 C CA . CYS A 1 218 ? -10.000 10.227 16.108 1.00 75.69 218 CYS A CA 1
ATOM 1729 C C . CYS A 1 218 ? -8.538 9.904 16.432 1.00 75.69 218 CYS A C 1
ATOM 1731 O O . CYS A 1 218 ? -7.664 10.269 15.653 1.00 75.69 218 CYS A O 1
ATOM 1733 N N . GLY A 1 219 ? -8.268 9.200 17.536 1.00 73.94 219 GLY A N 1
ATOM 1734 C CA . GLY A 1 219 ? -6.920 8.762 17.900 1.00 73.94 219 GLY A CA 1
ATOM 1735 C C . GLY A 1 219 ? -6.299 7.859 16.834 1.00 73.94 219 GLY A C 1
ATOM 1736 O O . GLY A 1 219 ? -5.227 8.175 16.323 1.00 73.94 219 GLY A O 1
ATOM 1737 N N . LEU A 1 220 ? -7.015 6.800 16.434 1.00 74.38 220 LEU A N 1
ATOM 1738 C CA . LEU A 1 220 ? -6.639 5.925 15.313 1.00 74.38 220 LEU A CA 1
ATOM 1739 C C . LEU A 1 220 ? -6.298 6.738 14.059 1.00 74.38 220 LEU A C 1
ATOM 1741 O O . LEU A 1 220 ? -5.255 6.555 13.435 1.00 74.38 220 LEU A O 1
ATOM 1745 N N . MET A 1 221 ? -7.173 7.672 13.699 1.00 75.00 221 MET A N 1
ATOM 1746 C CA . MET A 1 221 ? -7.019 8.481 12.499 1.00 75.00 221 MET A CA 1
ATOM 1747 C C . MET A 1 221 ? -5.835 9.433 12.572 1.00 75.00 221 MET A C 1
ATOM 1749 O O . MET A 1 221 ? -5.127 9.557 11.578 1.00 75.00 221 MET A O 1
ATOM 1753 N N . VAL A 1 222 ? -5.596 10.086 13.710 1.00 74.06 222 VAL A N 1
ATOM 1754 C CA . VAL A 1 222 ? -4.414 10.933 13.910 1.00 74.06 222 VAL A CA 1
ATOM 1755 C C . VAL A 1 222 ? -3.146 10.107 13.724 1.00 74.06 222 VAL A C 1
ATOM 1757 O O . VAL A 1 222 ? -2.266 10.538 12.985 1.00 74.06 222 VAL A O 1
ATOM 1760 N N . ASP A 1 223 ? -3.085 8.903 14.294 1.00 75.06 223 ASP A N 1
ATOM 1761 C CA . ASP A 1 223 ? -1.924 8.018 14.163 1.00 75.06 223 ASP A CA 1
ATOM 1762 C C . ASP A 1 223 ? -1.647 7.640 12.698 1.00 75.06 223 ASP A C 1
ATOM 1764 O O . ASP A 1 223 ? -0.511 7.737 12.231 1.00 75.06 223 ASP A O 1
ATOM 1768 N N . PHE A 1 224 ? -2.685 7.289 11.933 1.00 75.25 224 PHE A N 1
ATOM 1769 C CA . PHE A 1 224 ? -2.536 6.950 10.513 1.00 75.25 224 PHE A CA 1
ATOM 1770 C C . PHE A 1 224 ? -2.281 8.171 9.614 1.00 75.25 224 PHE A C 1
ATOM 1772 O O . PHE A 1 224 ? -1.560 8.065 8.622 1.00 75.25 224 PHE A O 1
ATOM 1779 N N . CYS A 1 225 ? -2.839 9.338 9.949 1.00 73.12 225 CYS A N 1
ATOM 1780 C CA . CYS A 1 225 ? -2.621 10.587 9.210 1.00 73.12 225 CYS A CA 1
ATOM 1781 C C . CYS A 1 225 ? -1.264 11.221 9.491 1.00 73.12 225 CYS A C 1
ATOM 1783 O O . CYS A 1 225 ? -0.808 12.049 8.703 1.00 73.12 225 CYS A O 1
ATOM 1785 N N . ASN A 1 226 ? -0.629 10.863 10.605 1.00 77.88 226 ASN A N 1
ATOM 1786 C CA . ASN A 1 226 ? 0.680 11.388 10.954 1.00 77.88 226 ASN A CA 1
ATOM 1787 C C . ASN A 1 226 ? 1.815 10.667 10.221 1.00 77.88 226 ASN A C 1
ATOM 1789 O O . ASN A 1 226 ? 2.961 11.071 10.362 1.00 77.88 226 ASN A O 1
ATOM 1793 N N . VAL A 1 227 ? 1.535 9.628 9.429 1.00 82.50 227 VAL A N 1
ATOM 1794 C CA . VAL A 1 227 ? 2.561 8.952 8.627 1.00 82.50 227 VAL A CA 1
ATOM 1795 C C . VAL A 1 227 ? 2.939 9.826 7.427 1.00 82.50 227 VAL A C 1
ATOM 1797 O O . VAL A 1 227 ? 2.136 10.048 6.515 1.00 82.50 227 VAL A O 1
ATOM 1800 N N . THR A 1 228 ? 4.180 10.311 7.427 1.00 86.19 228 THR A N 1
ATOM 1801 C CA . THR A 1 228 ? 4.792 11.153 6.391 1.00 86.19 228 THR A CA 1
ATOM 1802 C C . THR A 1 228 ? 6.127 10.567 5.935 1.00 86.19 228 THR A C 1
ATOM 1804 O O . THR A 1 228 ? 6.687 9.685 6.581 1.00 86.19 228 THR A O 1
ATOM 1807 N N . LEU A 1 229 ? 6.692 11.074 4.834 1.00 86.75 229 LEU A N 1
ATOM 1808 C CA . LEU A 1 229 ? 8.011 10.624 4.366 1.00 86.75 229 LEU A CA 1
ATOM 1809 C C . LEU A 1 229 ? 9.131 10.852 5.396 1.00 86.75 229 LEU A C 1
ATOM 1811 O O . LEU A 1 229 ? 10.109 10.112 5.403 1.00 86.75 229 LEU A O 1
ATOM 1815 N N . GLU A 1 230 ? 8.984 11.844 6.276 1.00 85.75 230 GLU A N 1
ATOM 1816 C CA . GLU A 1 230 ? 9.988 12.195 7.287 1.00 85.75 230 GLU A CA 1
ATOM 1817 C C . GLU A 1 230 ? 10.002 11.226 8.474 1.00 85.75 230 GLU A C 1
ATOM 1819 O O . GLU A 1 230 ? 11.032 11.054 9.132 1.00 85.75 230 GLU A O 1
ATOM 1824 N N . ASN A 1 231 ? 8.859 10.603 8.772 1.00 84.50 231 ASN A N 1
ATOM 1825 C CA . ASN A 1 231 ? 8.698 9.778 9.963 1.00 84.50 231 ASN A CA 1
ATOM 1826 C C . ASN A 1 231 ? 8.274 8.335 9.685 1.00 84.50 231 ASN A C 1
ATOM 1828 O O . ASN A 1 231 ? 8.252 7.562 10.633 1.00 84.50 231 ASN A O 1
ATOM 1832 N N . VAL A 1 232 ? 8.011 7.934 8.438 1.00 84.25 232 VAL A N 1
ATOM 1833 C CA . VAL A 1 232 ? 7.496 6.594 8.095 1.00 84.25 232 VAL A CA 1
ATOM 1834 C C . VAL A 1 232 ? 8.363 5.433 8.605 1.00 84.25 232 VAL A C 1
ATOM 1836 O O . VAL A 1 232 ? 7.847 4.363 8.920 1.00 84.25 232 VAL A O 1
ATOM 1839 N N . ASP A 1 233 ? 9.678 5.629 8.731 1.00 80.00 233 ASP A N 1
ATOM 1840 C CA . ASP A 1 233 ? 10.580 4.612 9.287 1.00 80.00 233 ASP A CA 1
ATOM 1841 C C . ASP A 1 233 ? 10.557 4.567 10.832 1.00 80.00 233 ASP A C 1
ATOM 1843 O O . ASP A 1 233 ? 10.916 3.551 11.420 1.00 80.00 233 ASP A O 1
ATOM 1847 N N . LYS A 1 234 ? 10.112 5.642 11.500 1.00 77.88 234 LYS A N 1
ATOM 1848 C CA . LYS A 1 234 ? 10.016 5.761 12.972 1.00 77.88 234 LYS A CA 1
ATOM 1849 C C . LYS A 1 234 ? 8.600 5.515 13.500 1.00 77.88 234 LYS A C 1
ATOM 1851 O O . LYS A 1 234 ? 8.432 4.973 14.585 1.00 77.88 234 LYS A O 1
ATOM 1856 N N . GLN A 1 235 ? 7.594 5.926 12.735 1.00 74.00 235 GLN A N 1
ATOM 1857 C CA . GLN A 1 235 ? 6.173 5.739 12.984 1.00 74.00 235 GLN A CA 1
ATOM 1858 C C . GLN A 1 235 ? 5.609 4.940 11.802 1.00 74.00 235 GLN A C 1
ATOM 1860 O O . GLN A 1 235 ? 5.121 5.521 10.832 1.00 74.00 235 GLN A O 1
ATOM 1865 N N . PRO A 1 236 ? 5.673 3.598 11.855 1.00 66.62 236 PRO A N 1
ATOM 1866 C CA . PRO A 1 236 ? 5.327 2.738 10.722 1.00 66.62 236 PRO A CA 1
ATOM 1867 C C . PRO A 1 236 ? 3.826 2.705 10.392 1.00 66.62 236 PRO A C 1
ATOM 1869 O O . PRO A 1 236 ? 3.412 1.897 9.562 1.00 66.62 236 PRO A O 1
ATOM 1872 N N . GLY A 1 237 ? 3.014 3.542 11.045 1.00 68.94 237 GLY A N 1
ATOM 1873 C CA . GLY A 1 237 ? 1.558 3.493 10.964 1.00 68.94 237 GLY A CA 1
ATOM 1874 C C . GLY A 1 237 ? 0.973 2.279 11.678 1.00 68.94 237 GLY A C 1
ATOM 1875 O O . GLY A 1 237 ? -0.065 1.782 11.266 1.00 68.94 237 GLY A O 1
ATOM 1876 N N . ILE A 1 238 ? 1.648 1.766 12.710 1.00 73.81 238 ILE A N 1
ATOM 1877 C CA . ILE A 1 238 ? 1.100 0.719 13.576 1.00 73.81 238 ILE A CA 1
ATOM 1878 C C . ILE A 1 238 ? 0.406 1.418 14.727 1.00 73.81 238 ILE A C 1
ATOM 1880 O O . ILE A 1 238 ? 1.069 2.021 15.571 1.00 73.81 238 ILE A O 1
ATOM 1884 N N . PHE A 1 239 ? -0.919 1.333 14.744 1.00 72.94 239 PHE A N 1
ATOM 1885 C CA . PHE A 1 239 ? -1.688 1.841 15.863 1.00 72.94 239 PHE A CA 1
ATOM 1886 C C . PHE A 1 239 ? -1.360 1.028 17.111 1.00 72.94 239 PHE A C 1
ATOM 1888 O O . PHE A 1 239 ? -1.583 -0.183 17.157 1.00 72.94 239 PHE A O 1
ATOM 1895 N N . ASN A 1 240 ? -0.850 1.712 18.128 1.00 71.50 240 ASN A N 1
ATOM 1896 C CA . ASN A 1 240 ? -0.691 1.143 19.449 1.00 71.50 240 ASN A CA 1
ATOM 1897 C C . ASN A 1 240 ? -1.692 1.830 20.385 1.00 71.50 240 ASN A C 1
ATOM 1899 O O . ASN A 1 240 ? -1.497 3.001 20.700 1.00 71.50 240 ASN A O 1
ATOM 1903 N N . PRO A 1 241 ? -2.723 1.133 20.893 1.00 67.06 241 PRO A N 1
ATOM 1904 C CA . PRO A 1 241 ? -3.667 1.724 21.838 1.00 67.06 241 PRO A CA 1
ATOM 1905 C C . PRO A 1 241 ? -2.975 2.425 23.020 1.00 67.06 241 PRO A C 1
ATOM 1907 O O . PRO A 1 241 ? -3.468 3.438 23.518 1.00 67.06 241 PRO A O 1
ATOM 1910 N N . SER A 1 242 ? -1.804 1.938 23.454 1.00 68.38 242 SER A N 1
ATOM 1911 C CA . SER A 1 242 ? -1.079 2.514 24.588 1.00 68.38 242 SER A CA 1
ATOM 1912 C C . SER A 1 242 ? -0.423 3.866 24.293 1.00 68.38 242 SER A C 1
ATOM 1914 O O . SER A 1 242 ?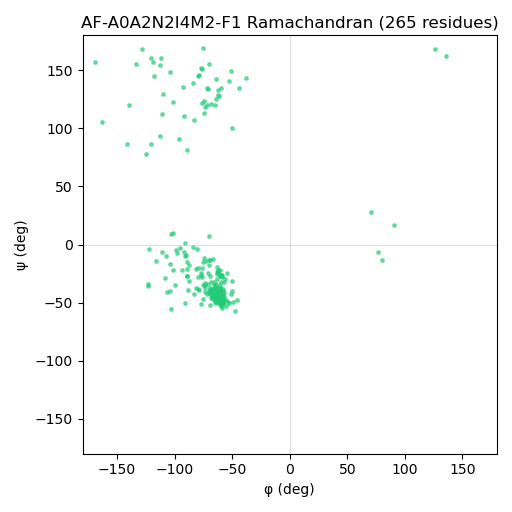 -0.027 4.541 25.240 1.00 68.38 242 SER A O 1
ATOM 1916 N N . SER A 1 243 ? -0.291 4.278 23.025 1.00 65.56 243 SER A N 1
ATOM 1917 C CA . SER A 1 243 ? 0.338 5.555 22.645 1.00 65.56 243 SER A CA 1
ATOM 1918 C C . SER A 1 243 ? -0.594 6.764 22.810 1.00 65.56 243 SER A C 1
ATOM 1920 O O . SER A 1 243 ? -0.116 7.867 23.059 1.00 65.56 243 SER A O 1
ATOM 1922 N N . LEU A 1 244 ? -1.913 6.569 22.706 1.00 60.75 244 LEU A N 1
ATOM 1923 C CA . LEU A 1 244 ? -2.912 7.651 22.645 1.00 60.75 244 LEU A CA 1
ATOM 1924 C C . LEU A 1 244 ? -3.764 7.792 23.915 1.00 60.75 244 LEU A C 1
ATOM 1926 O O . LEU A 1 244 ? -4.237 8.881 24.247 1.00 60.75 244 LEU A O 1
ATOM 1930 N N . MET A 1 245 ? -3.970 6.689 24.629 1.00 59.28 245 MET A N 1
ATOM 1931 C CA . MET A 1 245 ? -5.021 6.559 25.642 1.00 59.28 245 MET A CA 1
ATOM 1932 C C . MET A 1 245 ? -4.656 6.975 27.084 1.00 59.28 245 MET A C 1
ATOM 1934 O O . MET A 1 245 ? -5.565 7.422 27.791 1.00 59.28 245 MET A O 1
ATOM 1938 N N . PRO A 1 246 ? -3.385 6.922 27.555 1.00 53.72 246 PRO A N 1
ATOM 1939 C CA . PRO A 1 246 ? -3.055 7.306 28.934 1.00 53.72 246 PRO A CA 1
ATOM 1940 C C . PRO A 1 246 ? -3.386 8.766 29.278 1.00 53.72 246 PRO A C 1
ATOM 1942 O O . PRO A 1 246 ? -3.636 9.080 30.438 1.00 53.72 246 PRO A O 1
ATOM 1945 N N . ALA A 1 247 ? -3.404 9.658 28.281 1.00 53.12 247 ALA A N 1
ATOM 1946 C CA . ALA A 1 247 ? -3.644 11.088 28.477 1.00 53.12 247 ALA A CA 1
ATOM 1947 C C . ALA A 1 247 ? -5.130 11.494 28.427 1.00 53.12 247 ALA A C 1
ATOM 1949 O O . ALA A 1 247 ? -5.461 12.609 28.823 1.00 53.12 247 ALA A O 1
ATOM 1950 N N . THR A 1 248 ? -6.025 10.630 27.931 1.00 55.19 248 THR A N 1
ATOM 1951 C CA . THR A 1 248 ? -7.414 11.005 27.599 1.00 55.19 248 THR A CA 1
ATOM 1952 C C . THR A 1 248 ? -8.479 10.177 28.318 1.00 55.19 248 THR A C 1
ATOM 1954 O O . THR A 1 248 ? -9.497 10.749 28.702 1.00 55.19 248 THR A O 1
ATOM 1957 N N . ASN A 1 249 ? -8.272 8.871 28.553 1.00 62.34 249 ASN A N 1
ATOM 1958 C CA . ASN A 1 249 ? -9.181 8.041 29.360 1.00 62.34 249 ASN A CA 1
ATOM 1959 C C . ASN A 1 249 ? -8.503 6.715 29.803 1.00 62.34 249 ASN A C 1
ATOM 1961 O O . ASN A 1 249 ? -8.401 5.786 28.995 1.00 62.34 249 ASN A O 1
ATOM 1965 N N . PRO A 1 250 ? -8.100 6.576 31.084 1.00 58.84 250 PRO A N 1
ATOM 1966 C CA . PRO A 1 250 ? -7.380 5.402 31.596 1.00 58.84 250 PRO A CA 1
ATOM 1967 C C . PRO A 1 250 ? -8.117 4.060 31.456 1.00 58.84 250 PRO A C 1
ATOM 1969 O O . PRO A 1 250 ? -7.465 3.025 31.385 1.00 58.84 250 PRO A O 1
ATOM 1972 N N . GLY A 1 251 ? -9.456 4.056 31.407 1.00 62.91 251 GLY A N 1
ATOM 1973 C CA . GLY A 1 251 ? -10.266 2.835 31.259 1.00 62.91 251 GLY A CA 1
ATOM 1974 C C . GLY A 1 251 ? -10.598 2.472 29.811 1.00 62.91 251 GLY A C 1
ATOM 1975 O O . GLY A 1 251 ? -11.186 1.425 29.552 1.00 62.91 251 GLY A O 1
ATOM 1976 N N . ALA A 1 252 ? -10.251 3.332 28.854 1.00 65.75 252 ALA A N 1
ATOM 1977 C CA . ALA A 1 252 ? -10.634 3.132 27.465 1.00 65.75 252 ALA A CA 1
ATOM 1978 C C . ALA A 1 252 ? -9.594 2.340 26.657 1.00 65.75 252 ALA A C 1
ATOM 1980 O O . ALA A 1 252 ? -9.917 1.901 25.560 1.00 65.75 252 ALA A O 1
ATOM 1981 N N . LEU A 1 253 ? -8.390 2.089 27.188 1.00 71.81 253 LEU A N 1
ATOM 1982 C CA . LEU A 1 253 ? -7.402 1.215 26.544 1.00 71.81 253 LEU A CA 1
ATOM 1983 C C . LEU A 1 253 ? -7.963 -0.201 26.329 1.00 71.81 253 LEU A C 1
ATOM 1985 O O . LEU A 1 253 ? -8.007 -0.683 25.200 1.00 71.81 253 LEU A O 1
ATOM 1989 N N . ASP A 1 254 ? -8.450 -0.824 27.404 1.00 74.44 254 ASP A N 1
ATOM 1990 C CA . ASP A 1 254 ? -9.009 -2.180 27.375 1.00 74.44 254 ASP A CA 1
ATOM 1991 C C . ASP A 1 254 ? -10.276 -2.246 26.520 1.00 74.44 254 ASP A C 1
ATOM 1993 O O . ASP A 1 254 ? -10.515 -3.222 25.810 1.00 74.44 254 ASP A O 1
ATOM 1997 N N . ALA A 1 255 ? -11.079 -1.182 26.559 1.00 75.19 255 ALA A N 1
ATOM 1998 C CA . ALA A 1 255 ? -12.304 -1.071 25.782 1.00 75.19 255 ALA A CA 1
ATOM 1999 C C . ALA A 1 255 ? -12.017 -0.908 24.273 1.00 75.19 255 ALA A C 1
ATOM 2001 O O . ALA A 1 255 ? -12.673 -1.539 23.449 1.00 75.19 255 ALA A O 1
ATOM 2002 N N . VAL A 1 256 ? -10.994 -0.131 23.893 1.00 74.56 256 VAL A N 1
ATOM 2003 C CA . VAL A 1 256 ? -10.529 -0.013 22.498 1.00 74.56 256 VAL A CA 1
ATOM 2004 C C . VAL A 1 256 ? -9.898 -1.313 22.015 1.00 74.56 256 VAL A C 1
ATOM 2006 O O . VAL A 1 256 ? -10.198 -1.746 20.906 1.00 74.56 256 VAL A O 1
ATOM 2009 N N . ALA A 1 257 ? -9.065 -1.961 22.832 1.00 75.75 257 ALA A N 1
ATOM 2010 C CA . ALA A 1 257 ? -8.476 -3.252 22.487 1.00 75.75 257 ALA A CA 1
ATOM 2011 C C . ALA A 1 257 ? -9.564 -4.307 22.230 1.00 75.75 257 ALA A C 1
ATOM 2013 O O . ALA A 1 257 ? -9.550 -4.967 21.192 1.00 75.75 257 ALA A O 1
ATOM 2014 N N . ARG A 1 258 ? -10.564 -4.391 23.119 1.00 76.69 258 ARG A N 1
ATOM 2015 C CA . ARG A 1 258 ? -11.727 -5.272 22.956 1.00 76.69 258 ARG A CA 1
ATOM 2016 C C . ARG A 1 258 ? -12.543 -4.928 21.713 1.00 76.69 258 ARG A C 1
ATOM 2018 O O . ARG A 1 258 ? -12.966 -5.828 20.998 1.00 76.69 258 ARG A O 1
ATOM 2025 N N . PHE A 1 259 ? -12.760 -3.643 21.442 1.00 77.94 259 PHE A N 1
ATOM 2026 C CA . PHE A 1 259 ? -13.454 -3.202 20.235 1.00 77.94 259 PHE A CA 1
ATOM 2027 C C . PHE A 1 259 ? -12.723 -3.647 18.958 1.00 77.94 259 PHE A C 1
ATOM 2029 O O . PHE A 1 259 ? -13.347 -4.238 18.083 1.00 77.94 259 PHE A O 1
ATOM 2036 N N . VAL A 1 260 ? -11.404 -3.439 18.869 1.00 74.88 260 VAL A N 1
ATOM 2037 C CA . VAL A 1 260 ? -10.591 -3.866 17.714 1.00 74.88 260 VAL A CA 1
ATOM 2038 C C . VAL A 1 260 ? -10.602 -5.390 17.554 1.00 74.88 260 VAL A C 1
ATOM 2040 O O . VAL A 1 260 ? -10.716 -5.897 16.438 1.00 74.88 260 VAL A O 1
ATOM 2043 N N . GLU A 1 261 ? -10.539 -6.134 18.660 1.00 75.88 261 GLU A N 1
ATOM 2044 C CA . GLU A 1 261 ? -10.644 -7.596 18.648 1.00 75.88 261 GLU A CA 1
ATOM 2045 C C . GLU A 1 261 ? -12.008 -8.067 18.117 1.00 75.88 261 GLU A C 1
ATOM 2047 O O . GLU A 1 261 ? -12.066 -8.995 17.314 1.00 75.88 261 GLU A O 1
ATOM 2052 N N . LEU A 1 262 ? -13.105 -7.415 18.513 1.00 78.38 262 LEU A N 1
ATOM 2053 C CA . LEU A 1 262 ? -14.448 -7.735 18.022 1.00 78.38 262 LEU A CA 1
ATOM 2054 C C . LEU A 1 262 ? -14.616 -7.382 16.539 1.00 78.38 262 LEU A C 1
ATOM 2056 O O . LEU A 1 262 ? -15.091 -8.219 15.775 1.00 78.38 262 LEU A O 1
ATOM 2060 N N . GLU A 1 263 ? -14.173 -6.197 16.116 1.00 71.00 263 GLU A N 1
ATOM 2061 C CA . GLU A 1 263 ? -14.198 -5.776 14.708 1.00 71.00 263 GLU A CA 1
ATOM 2062 C C . GLU A 1 263 ? -13.429 -6.751 13.812 1.00 71.00 263 GLU A C 1
ATOM 2064 O O . GLU A 1 263 ? -13.951 -7.185 12.788 1.00 71.00 263 GLU A O 1
ATOM 2069 N N . SER A 1 264 ? -12.232 -7.178 14.228 1.00 63.56 264 SER A N 1
ATOM 2070 C CA . SER A 1 264 ? -11.407 -8.118 13.449 1.00 63.56 264 SER A CA 1
ATOM 2071 C C . SER A 1 264 ? -12.002 -9.527 13.310 1.00 63.56 264 SER A C 1
ATOM 2073 O O . SER A 1 264 ? -11.530 -10.308 12.486 1.00 63.56 264 SER A O 1
ATOM 2075 N N . ARG A 1 265 ? -13.041 -9.856 14.089 1.00 66.88 265 ARG A N 1
ATOM 2076 C CA . ARG A 1 265 ? -13.804 -11.114 14.005 1.00 66.88 265 ARG A CA 1
ATOM 2077 C C . ARG A 1 265 ? -15.066 -11.002 13.152 1.00 66.88 265 ARG A C 1
ATOM 2079 O O . ARG A 1 265 ? -15.765 -12.003 12.991 1.00 66.88 265 ARG A O 1
ATOM 2086 N N . THR A 1 266 ? -15.378 -9.814 12.640 1.00 49.50 266 THR A N 1
ATOM 2087 C CA . THR A 1 266 ? -16.551 -9.598 11.791 1.00 49.50 266 THR A CA 1
ATOM 2088 C C . THR A 1 266 ? -16.257 -10.160 10.391 1.00 49.50 266 THR A C 1
ATOM 2090 O O . THR A 1 266 ? -15.251 -9.760 9.803 1.00 49.50 266 THR A O 1
ATOM 2093 N N . PRO A 1 267 ? -17.060 -11.119 9.886 1.00 37.09 267 PRO A N 1
ATOM 2094 C CA . PRO A 1 267 ? -16.802 -11.811 8.620 1.00 37.09 267 PRO A CA 1
ATOM 2095 C C . PRO A 1 267 ? -16.871 -10.918 7.375 1.00 37.09 267 PRO A C 1
ATOM 2097 O O . PRO A 1 267 ? -17.647 -9.935 7.377 1.00 37.09 267 PRO A O 1
#

Secondary structure (DSSP, 8-state):
-PPPPEEPPHHHH-TTSPPSHHHHHHHHHTSBHHHHHHHHHHHHHHHH-TTT--HHHHHHHHHHHH--HHHHHHHHHHHHHTTSGGGEES--HHHHHHHHHHHHHH-B--TTTTTSTT-HHHHHHHHHHHHHHHHHHHIIIIITT----S-HHHHHHHHHHHHHHHHHHHS-S--HHHHHHHHHHIIIIIIHHH-TTHHHHHHHHHS--TTTHHHHHHHHHHHHHT--TTTTTTS-S---HHHHSTTT-TTHHHHHHHHHHHHTT--

Foldseek 3Di:
DDQAAAEDALCLQPVVQDADDVSLLVLLQVAALQLLLLVLLLLLLALQQPPFDDQLVSQVLLCVQQHDPSSVVSVQVVQVVQPHSVRYDQDALLLSVLSNVSNVVRYYHDPCPPVCNRPRVNSNSSSSSSSSSVVVSCCVLPVQQADPDPDPPVRCVSNVVSVVVVCVSGDRPPPVVVVLVVVLCCLVPVCCVVPVCCQVVLCVQLVDGSVCVSVLVVLLVCLSNPSHPVCCVPSVSDDDLVVRDPVPDPSCSSSSVSVVVVVVPDD

pLDDT: mean 81.04, std 13.42, range [37.09, 98.19]

Nearest PDB structures (foldseek):
  8jsx-assembly1_A  TM=1.756E-01  e=5.594E+00  Homo sapiens

Sequence (267 aa):
MTIPIVYVPAPAVFPELTQGFDSFCSLVRSLSRTDVLFWCARINLLLSNPNAATRIDVQRWGLAKFFGYDEIQRVERFAQERGGADKVMVFSRAQLLELFRWSCLLAEDNDDDGTTFENPEVRRRFAQAALMASGVWSDRVYANGLPASDDRGADRRTASPTIRRAVADNLHGLDLQRALARGSSIYDKHIRLHDPGFHDDFKQTTGLGLDHYPLSLCGLMVDFCNVTLENVDKQPGIFNPSSLMPATNPGALDAVARFVELESRTP

Solvent-accessible surface area (backbone atoms only — not comparable to full-atom values): 14783 Å² total; per-residue (Å²): 132,83,79,73,71,42,69,53,53,37,59,67,52,41,71,86,56,72,84,54,70,67,50,44,53,56,51,39,46,74,37,48,24,58,45,49,45,52,51,32,51,43,54,38,41,50,71,32,31,89,84,52,59,56,72,63,56,54,47,51,51,49,42,70,70,29,44,56,72,72,36,47,52,32,48,51,51,56,17,55,80,61,76,28,68,90,29,42,39,76,77,52,46,47,20,33,52,42,37,41,55,48,26,75,75,55,19,50,80,54,99,61,56,71,70,54,75,80,38,66,68,54,32,35,51,48,46,50,43,40,22,41,20,40,51,57,44,44,44,63,43,51,68,75,19,52,64,92,59,95,48,67,68,58,28,50,63,63,21,44,62,40,52,51,47,56,47,60,46,59,50,58,56,69,64,58,67,60,51,49,55,51,50,50,49,40,59,68,51,52,41,46,73,77,38,73,60,48,59,60,54,45,25,72,74,33,62,40,48,76,81,50,48,59,54,54,51,49,48,54,46,50,52,48,64,64,28,24,89,91,38,38,91,81,44,63,54,72,86,52,64,80,79,64,26,77,85,74,41,80,76,47,42,66,17,49,51,45,37,52,56,53,57,74,65,58,129

Mean predicted aligned error: 9.32 Å

Radius of gyration: 21.39 Å; Cα contacts (8 Å, |Δi|>4): 287; chains: 1; bounding box: 54×36×63 Å